Protein AF-A0A1I7V1K1-F1 (afdb_monomer)

Sequence (239 aa):
MSIPEYTWPNRTKINPEKSVLEQQQETIENLMSVNSQQSIKIRNLEMELESKEMDLQMSSGYCNLMQEEYNKLEVENERLNRELKRCQEGKAKKETTKTTNYSIPEHYRTSPAIQPIETSDPFQAACNLHQQNFSRYRLFFAKYNLRCYLFDPEGEKVLPQMVMNAKNPCNFYQNQRSIIRKYRTWTDLTEEEKGPWKEDWMKMKRLQNEQIRMGWCQYRTPPVTPEDKKRLKRNMNFS

Structure (mmCIF, N/CA/C/O backbone):
data_AF-A0A1I7V1K1-F1
#
_entry.id   AF-A0A1I7V1K1-F1
#
loop_
_atom_site.group_PDB
_atom_site.id
_atom_site.type_symbol
_atom_site.label_atom_id
_atom_site.label_alt_id
_atom_site.label_comp_id
_atom_site.label_asym_id
_atom_site.label_entity_id
_atom_site.label_seq_id
_atom_site.pdbx_PDB_ins_code
_atom_site.Cartn_x
_atom_site.Cartn_y
_atom_site.Cartn_z
_atom_site.occupancy
_atom_site.B_iso_or_equiv
_atom_site.auth_seq_id
_atom_site.auth_comp_id
_atom_site.auth_asym_id
_atom_site.auth_atom_id
_atom_site.pdbx_PDB_model_num
ATOM 1 N N . MET A 1 1 ? 93.819 52.182 -43.567 1.00 42.81 1 MET A N 1
ATOM 2 C CA . MET A 1 1 ? 92.504 52.494 -42.972 1.00 42.81 1 MET A CA 1
ATOM 3 C C . MET A 1 1 ? 91.476 51.685 -43.741 1.00 42.81 1 MET A C 1
ATOM 5 O O . MET A 1 1 ? 91.267 51.981 -44.908 1.00 42.81 1 MET A O 1
ATOM 9 N N . SER A 1 2 ? 90.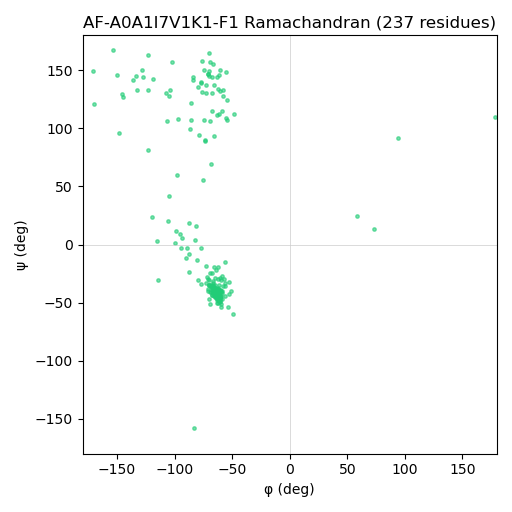946 50.617 -43.143 1.00 45.56 2 SER A N 1
ATOM 10 C CA . SER A 1 2 ? 90.007 49.697 -43.799 1.00 45.56 2 SER A CA 1
ATOM 11 C C . SER 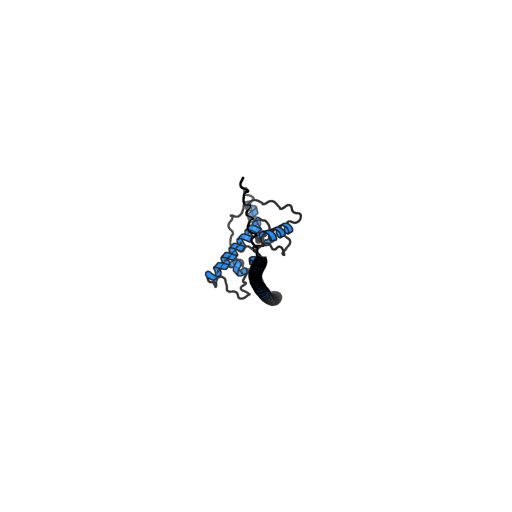A 1 2 ? 88.599 49.949 -43.271 1.00 45.56 2 SER A C 1
ATOM 13 O O . SER A 1 2 ? 88.396 49.993 -42.060 1.00 45.56 2 SER A O 1
ATOM 15 N N . ILE A 1 3 ? 87.656 50.160 -44.186 1.00 45.34 3 ILE A N 1
ATOM 16 C CA . ILE A 1 3 ? 86.230 50.370 -43.907 1.00 45.34 3 ILE A CA 1
ATOM 17 C C . ILE A 1 3 ? 85.589 48.992 -43.655 1.00 45.34 3 ILE A C 1
ATOM 19 O O . ILE A 1 3 ? 85.879 48.075 -44.425 1.00 45.34 3 ILE A O 1
ATOM 23 N N . PRO A 1 4 ? 84.739 48.803 -42.627 1.00 58.12 4 PRO A N 1
ATOM 24 C CA . PRO A 1 4 ? 84.048 47.537 -42.427 1.00 58.12 4 PRO A CA 1
ATOM 25 C C . PRO A 1 4 ? 82.896 47.387 -43.427 1.00 58.12 4 PRO A C 1
ATOM 27 O O . PRO A 1 4 ? 82.068 48.285 -43.585 1.00 58.12 4 PRO A O 1
ATOM 30 N N . GLU A 1 5 ? 82.845 46.227 -44.073 1.00 57.22 5 GLU A N 1
ATOM 31 C CA . GLU A 1 5 ? 81.774 45.788 -44.965 1.00 57.22 5 GLU A CA 1
ATOM 32 C C . GLU A 1 5 ? 80.481 45.553 -44.168 1.00 57.22 5 GLU A C 1
ATOM 34 O O . GLU A 1 5 ? 80.405 44.676 -43.306 1.00 57.22 5 GLU A O 1
ATOM 39 N N . TYR A 1 6 ? 79.451 46.355 -44.445 1.00 51.72 6 TYR A N 1
ATOM 40 C CA . TYR A 1 6 ? 78.119 46.187 -43.870 1.00 51.72 6 TYR A CA 1
ATOM 41 C C . TYR A 1 6 ? 77.336 45.181 -44.722 1.00 51.72 6 TYR A C 1
ATOM 43 O O . TYR A 1 6 ? 76.923 45.487 -45.842 1.00 51.72 6 TYR A O 1
ATOM 51 N N . THR A 1 7 ? 77.129 43.972 -44.205 1.00 57.97 7 THR A N 1
ATOM 52 C CA . THR A 1 7 ? 76.237 42.986 -44.824 1.00 57.97 7 THR A CA 1
ATOM 53 C C . THR A 1 7 ? 74.806 43.223 -44.345 1.00 57.97 7 THR A C 1
ATOM 55 O O . THR A 1 7 ? 74.513 43.225 -43.150 1.00 57.97 7 THR A O 1
ATOM 58 N N . TRP A 1 8 ? 73.897 43.468 -45.289 1.00 53.84 8 TRP A N 1
ATOM 59 C CA . TRP A 1 8 ? 72.470 43.614 -45.004 1.00 53.84 8 TRP A CA 1
ATOM 60 C C . TRP A 1 8 ? 71.854 42.249 -44.667 1.00 53.84 8 TRP A C 1
ATOM 62 O O . TRP A 1 8 ? 72.131 41.274 -45.372 1.00 53.84 8 TRP A O 1
ATOM 72 N N . PRO A 1 9 ? 70.986 42.148 -43.644 1.00 55.88 9 PRO A N 1
ATOM 73 C CA . PRO A 1 9 ? 70.309 40.898 -43.347 1.00 55.88 9 PRO A CA 1
ATOM 74 C C . PRO A 1 9 ? 69.327 40.554 -44.471 1.00 55.88 9 PRO A C 1
ATOM 76 O O . PRO A 1 9 ? 68.510 41.374 -44.897 1.00 55.88 9 PRO A O 1
ATOM 79 N N . ASN A 1 10 ? 69.432 39.310 -44.938 1.00 53.59 10 ASN A N 1
ATOM 80 C CA . ASN A 1 10 ? 68.552 38.687 -45.917 1.00 53.59 10 ASN A CA 1
ATOM 81 C C . ASN A 1 10 ? 67.085 38.912 -45.534 1.00 53.59 10 ASN A C 1
ATOM 83 O O . ASN A 1 10 ? 66.592 38.368 -44.546 1.00 53.59 10 ASN A O 1
ATOM 87 N N . ARG A 1 11 ? 66.376 39.709 -46.336 1.00 50.78 11 ARG A N 1
ATOM 88 C CA . ARG A 1 11 ? 64.931 39.896 -46.217 1.00 50.78 11 ARG A CA 1
ATOM 89 C C . ARG A 1 11 ? 64.265 38.626 -46.744 1.00 50.78 11 ARG A C 1
ATOM 91 O O . ARG A 1 11 ? 64.012 38.501 -47.941 1.00 50.78 11 ARG A O 1
ATOM 98 N N . THR A 1 12 ? 64.027 37.658 -45.863 1.00 57.97 12 THR A N 1
ATOM 99 C CA . THR A 1 12 ? 63.212 36.478 -46.158 1.00 57.97 12 THR A CA 1
ATOM 100 C C . THR A 1 12 ? 61.849 36.965 -46.639 1.00 57.97 12 THR A C 1
ATOM 102 O O . THR A 1 12 ? 61.071 37.539 -45.880 1.00 57.97 12 THR A O 1
ATOM 105 N N . LYS A 1 13 ? 61.574 36.792 -47.936 1.00 56.47 13 LYS A N 1
ATOM 106 C CA . LYS A 1 13 ? 60.244 37.000 -48.508 1.00 56.47 13 LYS A CA 1
ATOM 107 C C . LYS A 1 13 ? 59.328 35.937 -47.906 1.00 56.47 13 LYS A C 1
ATOM 109 O O . LYS A 1 13 ? 59.285 34.811 -48.392 1.00 56.47 13 LYS A O 1
ATOM 114 N N . ILE A 1 14 ? 58.646 36.275 -46.816 1.00 57.91 14 ILE A N 1
ATOM 115 C CA . ILE A 1 14 ? 57.525 35.484 -46.308 1.00 57.91 14 ILE A CA 1
ATOM 116 C C . ILE A 1 14 ? 56.484 35.499 -47.426 1.00 57.91 14 ILE A C 1
ATOM 118 O O . ILE A 1 14 ? 55.988 36.566 -47.781 1.00 57.91 14 ILE A O 1
ATOM 122 N N . ASN A 1 15 ? 56.243 34.343 -48.044 1.00 55.88 15 ASN A N 1
ATOM 123 C CA . ASN A 1 15 ? 55.248 34.196 -49.097 1.00 55.88 15 ASN A CA 1
ATOM 124 C C . ASN A 1 15 ? 53.854 34.218 -48.439 1.00 55.88 15 ASN A C 1
ATOM 126 O O . ASN A 1 15 ? 53.509 33.245 -47.763 1.00 55.88 15 ASN A O 1
ATOM 130 N N . PRO A 1 16 ? 53.071 35.303 -48.579 1.00 59.16 16 PRO A N 1
ATOM 131 C CA . PRO A 1 16 ? 51.801 35.456 -47.871 1.00 59.16 16 PRO A CA 1
ATOM 132 C C . PRO A 1 16 ? 50.767 34.396 -48.278 1.00 59.16 16 PRO A C 1
ATOM 134 O O . PRO A 1 16 ? 49.878 34.089 -47.493 1.00 59.16 16 PRO A O 1
ATOM 137 N N . GLU A 1 17 ? 50.910 33.775 -49.453 1.00 56.97 17 GLU A N 1
ATOM 138 C CA . GLU A 1 17 ? 49.978 32.756 -49.952 1.00 56.97 17 GLU A CA 1
ATOM 139 C C . GLU A 1 17 ? 50.050 31.429 -49.179 1.00 56.97 17 GLU A C 1
ATOM 141 O O . GLU A 1 17 ? 49.030 30.764 -49.013 1.00 56.97 17 GLU A O 1
ATOM 146 N N . LYS A 1 18 ? 51.222 31.059 -48.636 1.00 57.94 18 LYS A N 1
ATOM 147 C CA . LYS A 1 18 ? 51.353 29.850 -47.796 1.00 57.94 18 LYS A CA 1
ATOM 148 C C . LYS A 1 18 ? 50.615 29.990 -46.462 1.00 57.94 18 LYS A C 1
ATOM 150 O O . LYS A 1 18 ? 50.005 29.033 -46.005 1.00 57.94 18 LYS A O 1
ATOM 155 N N . SER A 1 19 ? 50.619 31.198 -45.897 1.00 73.25 19 SER A N 1
ATOM 156 C CA . SER A 1 19 ? 49.907 31.524 -44.654 1.00 73.25 19 SER A CA 1
ATOM 157 C C . SER A 1 19 ? 48.386 31.420 -44.825 1.00 73.25 19 SER A C 1
ATOM 159 O O . SER A 1 19 ? 47.688 30.911 -43.954 1.00 73.25 19 SER A O 1
ATOM 161 N N . VAL A 1 20 ? 47.863 31.842 -45.983 1.00 77.12 20 VAL A N 1
ATOM 162 C CA . VAL A 1 20 ? 46.421 31.785 -46.274 1.00 77.12 20 VAL A CA 1
ATOM 163 C C . VAL A 1 20 ? 45.932 30.343 -46.434 1.00 77.12 20 VAL A C 1
ATOM 165 O O . VAL A 1 20 ? 44.868 30.006 -45.922 1.00 77.12 20 VAL A O 1
ATOM 168 N N . LEU A 1 21 ? 46.701 29.480 -47.103 1.00 78.50 21 LEU A N 1
ATOM 169 C CA . LEU A 1 21 ? 46.357 28.061 -47.266 1.00 78.50 21 LEU A CA 1
ATOM 170 C C . LEU A 1 21 ? 46.357 27.299 -45.932 1.00 78.50 21 LEU A C 1
ATOM 172 O O . LEU A 1 21 ? 45.437 26.527 -45.677 1.00 78.50 21 LEU A O 1
ATOM 176 N N . GLU A 1 22 ? 47.339 27.550 -45.063 1.00 81.94 22 GLU A N 1
ATOM 177 C CA . GLU A 1 22 ? 47.393 26.944 -43.724 1.00 81.94 22 GLU A CA 1
ATOM 178 C C . GLU A 1 22 ? 46.209 27.400 -42.852 1.00 81.94 22 GLU A C 1
ATOM 180 O O . GLU A 1 22 ? 45.545 26.568 -42.236 1.00 81.94 22 GLU A O 1
ATOM 185 N N . GLN A 1 23 ? 45.858 28.691 -42.890 1.00 80.62 23 GLN A N 1
ATOM 186 C CA . GLN A 1 23 ? 44.674 29.221 -42.197 1.00 80.62 23 GLN A CA 1
ATOM 187 C C . GLN A 1 23 ? 43.363 28.625 -42.729 1.00 80.62 23 GLN A C 1
ATOM 189 O O . GLN A 1 23 ? 42.441 28.344 -41.959 1.00 80.62 23 GLN A O 1
ATOM 194 N N . GLN A 1 24 ? 43.259 28.412 -44.044 1.00 86.00 24 GLN A N 1
ATOM 195 C CA . GLN A 1 24 ? 42.098 27.757 -44.647 1.00 86.00 24 GLN A CA 1
ATOM 196 C C . GLN A 1 24 ? 41.991 26.293 -44.215 1.00 86.00 24 GLN A C 1
ATOM 198 O O . GLN A 1 24 ? 40.894 25.833 -43.898 1.00 86.00 24 GLN A O 1
ATOM 203 N N . GLN A 1 25 ? 43.110 25.573 -44.158 1.00 88.12 25 GLN A N 1
ATOM 204 C CA . GLN A 1 25 ? 43.127 24.171 -43.755 1.00 88.12 25 GLN A CA 1
ATOM 205 C C . GLN A 1 25 ? 42.765 23.994 -42.275 1.00 88.12 25 GLN A C 1
ATOM 207 O O . GLN A 1 25 ? 41.901 23.178 -41.959 1.00 88.12 25 GLN A O 1
ATOM 212 N N . GLU A 1 26 ? 43.311 24.831 -41.391 1.00 87.62 26 GLU A N 1
ATOM 213 C CA . GLU A 1 26 ? 42.929 24.864 -39.974 1.00 87.62 26 GLU A CA 1
ATOM 214 C C . GLU A 1 26 ? 41.436 25.193 -39.799 1.00 87.62 26 GLU A C 1
ATOM 216 O O . GLU A 1 26 ? 40.735 24.582 -38.990 1.00 87.62 26 GLU A O 1
ATOM 221 N N . THR A 1 27 ? 40.906 26.117 -40.607 1.00 89.62 27 THR A N 1
ATOM 222 C CA . THR A 1 27 ? 39.473 26.449 -40.593 1.00 89.62 27 THR A CA 1
ATOM 223 C C . THR A 1 27 ? 38.616 25.244 -40.988 1.00 89.62 27 THR A C 1
ATOM 225 O O . THR A 1 27 ? 37.610 24.966 -40.336 1.00 89.62 27 THR A O 1
ATOM 228 N N . ILE A 1 28 ? 39.014 24.495 -42.019 1.00 91.56 28 ILE A N 1
ATOM 229 C CA . ILE A 1 28 ? 38.298 23.293 -42.466 1.00 91.56 28 ILE A CA 1
ATOM 230 C C . ILE A 1 28 ? 38.342 22.201 -41.390 1.00 91.56 28 ILE A C 1
ATOM 232 O O . ILE A 1 28 ? 37.308 21.609 -41.083 1.00 91.56 28 ILE A O 1
ATOM 236 N N . GLU A 1 29 ? 39.499 21.955 -40.776 1.00 91.06 29 GLU A N 1
ATOM 237 C CA . GLU A 1 29 ? 39.649 20.964 -39.703 1.00 91.06 29 GLU A CA 1
ATOM 238 C C . GLU A 1 29 ? 38.795 21.312 -38.478 1.00 91.06 29 GLU A C 1
ATOM 240 O O . GLU A 1 29 ? 38.085 20.451 -37.948 1.00 91.06 29 GLU A O 1
ATOM 245 N N . ASN A 1 30 ? 38.768 22.589 -38.089 1.00 92.25 30 ASN A N 1
ATOM 246 C CA . ASN A 1 30 ? 37.906 23.077 -37.017 1.00 92.25 30 ASN A CA 1
ATOM 247 C C . ASN A 1 30 ? 36.420 22.888 -37.349 1.00 92.25 30 ASN A C 1
ATOM 249 O O . ASN A 1 30 ? 35.658 22.405 -36.510 1.00 92.25 30 ASN A O 1
ATOM 253 N N . LEU A 1 31 ? 36.000 23.194 -38.580 1.00 92.88 31 LEU A N 1
ATOM 254 C CA . LEU A 1 31 ? 34.618 22.981 -39.021 1.00 92.88 31 LEU A CA 1
ATOM 255 C C . LEU A 1 31 ? 34.236 21.496 -39.026 1.00 92.88 31 LEU A C 1
ATOM 257 O O . LEU A 1 31 ? 33.145 21.147 -38.574 1.00 92.88 31 LEU A O 1
ATOM 261 N N . MET A 1 32 ? 35.127 20.609 -39.477 1.00 89.62 32 MET A N 1
ATOM 262 C CA . MET A 1 32 ? 34.893 19.161 -39.443 1.00 89.62 32 MET A CA 1
ATOM 263 C C . MET A 1 32 ? 34.798 18.628 -38.009 1.00 89.62 32 MET A C 1
ATOM 265 O O . MET A 1 32 ? 33.919 17.816 -37.714 1.00 89.62 32 MET A O 1
ATOM 269 N N . SER A 1 33 ? 35.655 19.112 -37.107 1.00 92.31 33 SER A N 1
ATOM 270 C CA . SER A 1 33 ? 35.626 18.758 -35.685 1.00 92.31 33 SER A CA 1
ATOM 271 C C . SER A 1 33 ? 34.313 19.190 -35.025 1.00 92.31 33 SER A C 1
ATOM 273 O O . SER A 1 33 ? 33.637 18.377 -34.390 1.00 92.31 33 SER A O 1
ATOM 275 N N . VAL A 1 34 ? 33.887 20.437 -35.255 1.00 92.50 34 VAL A N 1
ATOM 276 C CA . VAL A 1 34 ? 32.608 20.960 -34.752 1.00 92.50 34 VAL A CA 1
ATOM 277 C C . VAL A 1 34 ? 31.430 20.161 -35.310 1.00 92.50 34 VAL A C 1
ATOM 279 O O . VAL A 1 34 ? 30.542 19.773 -34.551 1.00 92.50 34 VAL A O 1
ATOM 282 N N . ASN A 1 35 ? 31.432 19.849 -36.607 1.00 92.31 35 ASN A N 1
ATOM 283 C CA . ASN A 1 35 ? 30.369 19.065 -37.235 1.00 92.31 35 ASN A CA 1
ATOM 284 C C . ASN A 1 35 ? 30.293 17.629 -36.674 1.00 92.31 35 ASN A C 1
ATOM 286 O O . ASN A 1 35 ? 29.208 17.102 -36.418 1.00 92.31 35 ASN A O 1
ATOM 290 N N . SER A 1 36 ? 31.446 17.007 -36.413 1.00 91.81 36 SER A N 1
ATOM 291 C CA . SER A 1 36 ? 31.527 15.690 -35.769 1.00 91.81 36 SER A CA 1
ATOM 292 C C . SER A 1 36 ? 30.949 15.722 -34.349 1.00 91.81 36 SER A C 1
ATOM 294 O O . SER A 1 36 ? 30.093 14.906 -33.998 1.00 91.81 36 SER A O 1
ATOM 296 N N . GLN A 1 37 ? 31.324 16.724 -33.548 1.00 91.12 37 GLN A N 1
ATOM 297 C CA . GLN A 1 37 ? 30.783 16.909 -32.198 1.00 91.12 37 GLN A CA 1
ATOM 298 C C . GLN A 1 37 ? 29.269 17.153 -32.205 1.00 91.12 37 GLN A C 1
ATOM 300 O O . GLN A 1 37 ? 28.547 16.596 -31.375 1.00 91.12 37 GLN A O 1
ATOM 305 N N . GLN A 1 38 ? 28.771 17.950 -33.153 1.00 91.81 38 GLN A N 1
ATOM 306 C CA . GLN A 1 38 ? 27.338 18.181 -33.328 1.00 91.81 38 GLN A CA 1
ATOM 307 C C . GLN A 1 38 ? 26.601 16.892 -33.696 1.00 91.81 38 GLN A C 1
ATOM 309 O O . GLN A 1 38 ? 25.568 16.598 -33.099 1.00 91.81 38 GLN A O 1
ATOM 314 N N . SER A 1 39 ? 27.163 16.086 -34.596 1.00 90.94 39 SER A N 1
ATOM 315 C CA . SER A 1 39 ? 26.583 14.801 -35.001 1.00 90.94 39 SER A CA 1
ATOM 316 C C . SER A 1 39 ? 26.472 13.824 -33.825 1.00 90.94 39 SER A C 1
ATOM 318 O O . SER A 1 39 ? 25.434 13.191 -33.634 1.00 90.94 39 SER A O 1
ATOM 320 N N . ILE A 1 40 ? 27.504 13.748 -32.977 1.00 90.88 40 ILE A N 1
ATOM 321 C CA . ILE A 1 40 ? 27.477 12.933 -31.752 1.00 90.88 40 ILE A CA 1
ATOM 322 C C . ILE A 1 40 ? 26.400 13.444 -30.787 1.00 90.88 40 ILE A C 1
ATOM 324 O O . ILE A 1 40 ? 25.649 12.655 -30.214 1.00 90.88 40 ILE A O 1
ATOM 328 N N . LYS A 1 41 ? 26.295 14.767 -30.619 1.00 93.62 41 LYS A N 1
ATOM 329 C CA . LYS A 1 41 ? 25.294 15.376 -29.738 1.00 93.62 41 LYS A CA 1
ATOM 330 C C . LYS A 1 41 ? 23.867 15.100 -30.212 1.00 93.62 41 LYS A C 1
ATOM 332 O O . LYS A 1 41 ? 23.027 14.771 -29.381 1.00 93.62 41 LYS A O 1
ATOM 337 N N . ILE A 1 42 ? 23.608 15.205 -31.516 1.00 93.19 42 ILE A N 1
ATOM 338 C CA . ILE A 1 42 ? 22.304 14.889 -32.117 1.00 93.19 42 ILE A CA 1
ATOM 339 C C . ILE A 1 42 ? 21.947 13.430 -31.840 1.00 93.19 42 ILE A C 1
ATOM 341 O O . ILE A 1 42 ? 20.899 13.169 -31.258 1.00 93.19 42 ILE A O 1
ATOM 345 N N . ARG A 1 43 ? 22.860 12.497 -32.128 1.00 92.06 43 ARG A N 1
ATOM 346 C CA . ARG A 1 43 ? 22.629 11.068 -31.891 1.00 92.06 43 ARG A CA 1
ATOM 347 C C . ARG A 1 43 ? 22.330 10.743 -30.425 1.00 92.06 43 ARG A C 1
ATOM 349 O O . ARG A 1 43 ? 21.472 9.917 -30.135 1.00 92.06 43 ARG A O 1
ATOM 356 N N . ASN A 1 44 ? 23.024 11.389 -29.489 1.00 87.56 44 ASN A N 1
ATOM 357 C CA . ASN A 1 44 ? 22.759 11.199 -28.061 1.00 87.56 44 ASN A CA 1
ATOM 358 C C . ASN A 1 44 ? 21.365 11.699 -27.660 1.00 87.56 44 ASN A C 1
ATOM 360 O O . ASN A 1 44 ? 20.689 11.037 -26.877 1.00 87.56 44 ASN A O 1
ATOM 364 N N . LEU A 1 45 ? 20.929 12.836 -28.208 1.00 92.56 45 LEU A N 1
ATOM 365 C CA . LEU A 1 45 ? 19.589 13.371 -27.962 1.00 92.56 45 LEU A CA 1
ATOM 366 C C . LEU A 1 45 ? 18.497 12.488 -28.575 1.00 92.56 45 LEU A C 1
ATOM 368 O O . LEU A 1 45 ? 17.461 12.301 -27.945 1.00 92.56 45 LEU A O 1
ATOM 372 N N . GLU A 1 46 ? 18.730 11.919 -29.759 1.00 90.50 46 GLU A N 1
ATOM 373 C CA . GLU A 1 46 ? 17.810 10.964 -30.391 1.00 90.50 46 GLU A CA 1
ATOM 374 C C . GLU A 1 46 ? 17.611 9.720 -29.517 1.00 90.50 46 GLU A C 1
ATOM 376 O O . GLU A 1 46 ? 16.473 9.354 -29.233 1.00 90.50 46 GLU A O 1
ATOM 381 N N . MET A 1 47 ? 18.698 9.131 -29.001 1.00 87.50 47 MET A N 1
ATOM 382 C CA . MET A 1 47 ? 18.609 7.985 -28.084 1.00 87.50 47 MET A CA 1
ATOM 383 C C . MET A 1 47 ? 17.872 8.333 -26.780 1.00 87.50 47 MET A C 1
ATOM 385 O O . MET A 1 47 ? 17.104 7.522 -26.262 1.00 87.50 47 MET A O 1
ATOM 389 N N . GLU A 1 48 ? 18.086 9.533 -26.230 1.00 88.88 48 GLU A N 1
ATOM 390 C CA . GLU A 1 48 ? 17.379 9.976 -25.022 1.00 88.88 48 GLU A CA 1
ATOM 391 C C . GLU A 1 48 ? 15.875 10.172 -25.280 1.00 88.88 48 GLU A C 1
ATOM 393 O O . GLU A 1 48 ? 15.045 9.842 -24.428 1.00 88.88 48 GLU A O 1
ATOM 398 N N . LEU A 1 49 ? 15.519 10.693 -26.456 1.00 89.06 49 LEU A N 1
ATOM 399 C CA . LEU A 1 49 ? 14.133 10.893 -26.867 1.00 89.06 49 LEU A CA 1
ATOM 400 C C . LEU A 1 49 ? 13.418 9.552 -27.073 1.00 89.06 49 LEU A C 1
ATOM 402 O O . LEU A 1 49 ? 12.321 9.377 -26.549 1.00 89.06 49 LEU A O 1
ATOM 406 N N . GLU A 1 50 ? 14.069 8.589 -27.727 1.00 86.88 50 GLU A N 1
ATOM 407 C CA . GLU A 1 50 ? 13.546 7.231 -27.919 1.00 86.88 50 GLU A CA 1
ATOM 408 C C . GLU A 1 50 ? 13.328 6.511 -26.576 1.00 86.88 50 GLU A C 1
ATOM 410 O O . GLU A 1 50 ? 12.273 5.918 -26.343 1.00 86.88 50 GLU A O 1
ATOM 415 N N . SER A 1 51 ? 14.271 6.644 -25.634 1.00 86.19 51 SER A N 1
ATOM 416 C CA . SER A 1 51 ? 14.112 6.110 -24.274 1.00 86.19 51 SER A CA 1
ATOM 417 C C . SER A 1 51 ? 12.893 6.706 -23.562 1.00 86.19 51 SER A C 1
ATOM 419 O O . SER A 1 51 ? 12.125 5.978 -22.934 1.00 86.19 51 SER A O 1
ATOM 421 N N . LYS A 1 52 ? 12.694 8.026 -23.659 1.00 84.75 52 LYS A N 1
ATOM 422 C CA . LYS A 1 52 ? 11.550 8.713 -23.038 1.00 84.75 52 LYS A CA 1
ATOM 423 C C . LYS A 1 52 ? 10.222 8.345 -23.698 1.00 84.75 52 LYS A C 1
ATOM 425 O O . LYS A 1 52 ? 9.204 8.259 -23.012 1.00 84.75 52 LYS A O 1
ATOM 430 N N . GLU A 1 53 ? 10.215 8.128 -25.009 1.00 80.94 53 GLU A N 1
ATOM 431 C CA . GLU A 1 53 ? 9.028 7.685 -25.738 1.00 80.94 53 GLU A CA 1
ATOM 432 C C . GLU A 1 53 ? 8.625 6.262 -25.333 1.00 80.94 53 GLU A C 1
ATOM 434 O O . GLU A 1 53 ? 7.447 6.007 -25.074 1.00 80.94 53 GLU A O 1
ATOM 439 N N . MET A 1 54 ? 9.600 5.364 -25.164 1.00 78.38 54 MET A N 1
ATOM 440 C CA . MET A 1 54 ? 9.364 4.021 -24.635 1.00 78.38 54 MET A CA 1
ATOM 441 C C . MET A 1 54 ? 8.774 4.064 -23.215 1.00 78.38 54 MET A C 1
ATOM 443 O O . MET A 1 54 ? 7.790 3.374 -22.938 1.00 78.38 54 MET A O 1
ATOM 447 N N . ASP A 1 55 ? 9.302 4.917 -22.331 1.00 75.00 55 ASP A N 1
ATOM 448 C CA . ASP A 1 55 ? 8.759 5.107 -20.977 1.00 75.00 55 ASP A CA 1
ATOM 449 C C . ASP A 1 55 ? 7.312 5.632 -20.999 1.00 75.00 55 ASP A C 1
ATOM 451 O O . ASP A 1 55 ? 6.461 5.179 -20.226 1.00 75.00 55 ASP A O 1
ATOM 455 N N . LEU A 1 56 ? 6.998 6.560 -21.910 1.00 76.25 56 LEU A N 1
ATOM 456 C CA . LEU A 1 56 ? 5.642 7.079 -22.098 1.00 76.25 56 LEU A CA 1
ATOM 457 C C . LEU A 1 56 ? 4.681 6.012 -22.629 1.00 76.25 56 LEU A C 1
ATOM 459 O O . LEU A 1 56 ? 3.556 5.918 -22.136 1.00 76.25 56 LEU A O 1
ATOM 463 N N . GLN A 1 57 ? 5.105 5.188 -23.589 1.00 72.81 57 GLN A N 1
ATOM 464 C CA . GLN A 1 57 ? 4.297 4.078 -24.103 1.00 72.81 57 GLN A CA 1
ATOM 465 C C . GLN A 1 57 ? 4.025 3.033 -23.015 1.00 72.81 57 GLN A C 1
ATOM 467 O O . GLN A 1 57 ? 2.882 2.605 -22.845 1.00 72.81 57 GLN A O 1
ATOM 472 N N . MET A 1 58 ? 5.042 2.685 -22.224 1.00 68.69 58 MET A N 1
ATOM 473 C CA . MET A 1 58 ? 4.909 1.784 -21.077 1.00 68.69 58 MET A CA 1
ATOM 474 C C . MET A 1 58 ? 3.952 2.347 -20.018 1.00 68.69 58 MET A C 1
ATOM 476 O O . MET A 1 58 ? 3.085 1.630 -19.516 1.00 68.69 58 MET A O 1
ATOM 480 N N . SER A 1 59 ? 4.061 3.642 -19.714 1.00 76.06 59 SER A N 1
ATOM 481 C CA . SER A 1 59 ? 3.175 4.342 -18.777 1.00 76.06 59 SER A CA 1
ATOM 482 C C . SER A 1 59 ? 1.728 4.412 -19.285 1.00 76.06 59 SER A C 1
ATOM 484 O O . SER A 1 59 ? 0.791 4.115 -18.546 1.00 76.06 59 SER A O 1
ATOM 486 N N . SER A 1 60 ? 1.530 4.719 -20.569 1.00 76.44 60 SER A N 1
ATOM 487 C CA . SER A 1 60 ? 0.213 4.748 -21.218 1.00 76.44 60 SER A CA 1
ATOM 488 C C . SER A 1 60 ? -0.452 3.366 -21.228 1.00 76.44 60 SER A C 1
ATOM 490 O O . SER A 1 60 ? -1.614 3.226 -20.841 1.00 76.44 60 SER A O 1
ATOM 492 N N . GLY A 1 61 ? 0.303 2.316 -21.570 1.00 75.38 61 GLY A N 1
ATOM 493 C CA . GLY A 1 61 ? -0.168 0.932 -21.490 1.00 75.38 61 GLY A CA 1
ATOM 494 C C . GLY A 1 61 ? -0.562 0.531 -20.066 1.00 75.38 61 GLY A C 1
ATOM 495 O O . GLY A 1 61 ? -1.606 -0.090 -19.863 1.00 75.38 61 GLY A O 1
ATOM 496 N N . TYR A 1 62 ? 0.220 0.953 -19.068 1.00 65.62 62 TYR A N 1
ATOM 497 C CA . TYR A 1 62 ? -0.098 0.731 -17.658 1.00 65.62 62 TYR A CA 1
ATOM 498 C C . TYR A 1 62 ? -1.386 1.452 -17.228 1.00 65.62 62 TYR A C 1
ATOM 500 O O . TYR A 1 62 ? -2.222 0.857 -16.547 1.00 65.62 62 TYR A O 1
ATOM 508 N N . CYS A 1 63 ? -1.594 2.696 -17.666 1.00 59.09 63 CYS A N 1
ATOM 509 C CA . CYS A 1 63 ? -2.827 3.445 -17.411 1.00 59.09 63 CYS A CA 1
ATOM 510 C C . CYS A 1 63 ? -4.060 2.755 -18.012 1.00 59.09 63 CYS A C 1
ATOM 512 O O . CYS A 1 63 ? -5.077 2.637 -17.331 1.00 59.09 63 CYS A O 1
ATOM 514 N N . ASN A 1 64 ? -3.964 2.238 -19.239 1.00 73.88 64 ASN A N 1
ATOM 515 C CA . ASN A 1 64 ? -5.068 1.516 -19.879 1.00 73.88 64 ASN A CA 1
ATOM 516 C C . ASN A 1 64 ? -5.411 0.216 -19.136 1.00 73.88 64 ASN A C 1
ATOM 518 O O . ASN A 1 64 ? -6.580 -0.041 -18.855 1.00 73.88 64 ASN A O 1
ATOM 522 N N . LEU A 1 65 ? -4.401 -0.561 -18.731 1.00 71.81 65 LEU A N 1
ATOM 523 C CA . LEU A 1 65 ? -4.601 -1.777 -17.933 1.00 71.81 65 LEU A CA 1
ATOM 524 C C . LEU A 1 65 ? -5.252 -1.480 -16.575 1.00 71.81 65 LEU A C 1
ATOM 526 O O . LEU A 1 65 ? -6.163 -2.190 -16.148 1.00 71.81 65 LEU A O 1
ATOM 530 N N . MET A 1 66 ? -4.814 -0.412 -15.904 1.00 67.12 66 MET A N 1
ATOM 531 C CA . MET A 1 66 ? -5.411 0.027 -14.642 1.00 67.12 66 MET A CA 1
ATOM 532 C C . MET A 1 66 ? -6.864 0.478 -14.822 1.00 67.12 66 MET A C 1
ATOM 534 O O . MET A 1 66 ? -7.703 0.168 -13.976 1.00 67.12 66 MET A O 1
ATOM 538 N N . GLN A 1 67 ? -7.178 1.163 -15.925 1.00 70.12 67 GLN A N 1
ATOM 539 C CA . GLN A 1 67 ? -8.541 1.578 -16.249 1.00 70.12 67 GLN A CA 1
ATOM 540 C C . GLN A 1 67 ? -9.452 0.373 -16.523 1.00 70.12 67 GLN A C 1
ATOM 542 O O . GLN A 1 67 ? -10.585 0.334 -16.045 1.00 70.12 67 GLN A O 1
ATOM 547 N N . GLU A 1 68 ? -8.967 -0.640 -17.241 1.00 81.88 68 GLU A N 1
ATOM 548 C CA . GLU A 1 68 ? -9.720 -1.876 -17.471 1.00 81.88 68 GLU A CA 1
ATOM 549 C C . GLU A 1 68 ? -9.996 -2.641 -16.171 1.00 81.88 68 GLU A C 1
ATOM 551 O O . GLU A 1 68 ? -11.121 -3.094 -15.951 1.00 81.88 68 GLU A O 1
ATOM 556 N N . GLU A 1 69 ? -9.002 -2.775 -15.288 1.00 78.12 69 GLU A N 1
ATOM 557 C CA . GLU A 1 69 ? -9.187 -3.410 -13.977 1.00 78.12 69 GLU A CA 1
ATOM 558 C C . GLU A 1 69 ? -10.163 -2.627 -13.092 1.00 78.12 69 GLU A C 1
ATOM 560 O O . GLU A 1 69 ? -11.006 -3.228 -12.420 1.00 78.12 69 GLU A O 1
ATOM 565 N N . TYR A 1 70 ? -10.113 -1.293 -13.134 1.00 78.25 70 TYR A N 1
ATOM 566 C CA . TYR A 1 70 ? -11.079 -0.445 -12.441 1.00 78.25 70 TYR A CA 1
ATOM 567 C C . TYR A 1 70 ? -12.508 -0.696 -12.938 1.00 78.25 70 TYR A C 1
ATOM 569 O O . TYR A 1 70 ? -13.396 -0.986 -12.135 1.00 78.25 70 TYR A O 1
ATOM 577 N N . ASN A 1 71 ? -12.715 -0.689 -14.258 1.00 85.69 71 ASN A N 1
ATOM 578 C CA . ASN A 1 71 ? -14.025 -0.935 -14.864 1.00 85.69 71 ASN A CA 1
ATOM 579 C C . ASN A 1 71 ? -14.564 -2.337 -14.502 1.00 85.69 71 ASN A C 1
ATOM 581 O O . ASN A 1 71 ? -15.746 -2.498 -14.198 1.00 85.69 71 ASN A O 1
ATOM 585 N N . LYS A 1 72 ? -13.704 -3.369 -14.469 1.00 87.31 72 LYS A N 1
ATOM 586 C CA . LYS A 1 72 ? -14.097 -4.723 -14.026 1.00 87.31 72 LYS A CA 1
ATOM 587 C C . LYS A 1 72 ? -14.533 -4.743 -12.559 1.00 87.31 72 LYS A C 1
ATOM 589 O O . LYS A 1 72 ? -15.518 -5.400 -12.217 1.00 87.31 72 LYS A O 1
ATOM 594 N N . LEU A 1 73 ? -13.800 -4.049 -11.689 1.00 82.88 73 LEU A N 1
ATOM 595 C CA . LEU A 1 73 ? -14.122 -3.956 -10.264 1.00 82.88 73 LEU A CA 1
ATOM 596 C C . LEU A 1 73 ? -15.437 -3.217 -10.013 1.00 82.88 73 LEU A C 1
ATOM 598 O O . LEU A 1 73 ? -16.181 -3.605 -9.111 1.00 82.88 73 LEU A O 1
ATOM 602 N N . GLU A 1 74 ? -15.733 -2.190 -10.804 1.00 87.56 74 GLU A N 1
ATOM 603 C CA . GLU A 1 74 ? -16.991 -1.450 -10.734 1.00 87.56 74 GLU A CA 1
ATOM 604 C C . GLU A 1 74 ? -18.188 -2.357 -11.056 1.00 87.56 74 GLU A C 1
ATOM 606 O O . GLU A 1 74 ? -19.096 -2.498 -10.232 1.00 87.56 74 GLU A O 1
ATOM 611 N N . VAL A 1 75 ? -18.124 -3.096 -12.169 1.00 90.50 75 VAL A N 1
ATOM 612 C CA . VAL A 1 75 ? -19.158 -4.075 -12.555 1.00 90.50 75 VAL A CA 1
ATOM 613 C C . VAL A 1 75 ? -19.351 -5.154 -11.479 1.00 90.50 75 VAL A C 1
ATOM 615 O O . VAL A 1 75 ? -20.482 -5.527 -11.146 1.00 90.50 75 VAL A O 1
ATOM 618 N N . GLU A 1 76 ? -18.262 -5.655 -10.893 1.00 85.75 76 GLU A N 1
ATOM 619 C CA . GLU A 1 76 ? -18.321 -6.670 -9.835 1.00 85.75 76 GLU A CA 1
ATOM 620 C C . GLU A 1 76 ? -18.912 -6.112 -8.528 1.00 85.75 76 GLU A C 1
ATOM 622 O O . GLU A 1 76 ? -19.682 -6.799 -7.852 1.00 85.75 76 GLU A O 1
ATOM 627 N N . ASN A 1 77 ? -18.616 -4.857 -8.179 1.00 80.56 77 ASN A N 1
ATOM 628 C CA . ASN A 1 77 ? -19.236 -4.185 -7.036 1.00 80.56 77 ASN A CA 1
ATOM 629 C C . ASN A 1 77 ? -20.745 -4.013 -7.236 1.00 80.56 77 ASN A C 1
ATOM 631 O O . ASN A 1 77 ? -21.519 -4.298 -6.321 1.00 80.56 77 ASN A O 1
ATOM 635 N N . GLU A 1 78 ? -21.193 -3.620 -8.428 1.00 90.38 78 GLU A N 1
ATOM 636 C CA . GLU A 1 78 ? -22.623 -3.548 -8.740 1.00 90.38 78 GLU A CA 1
ATOM 637 C C . GLU A 1 78 ? -23.306 -4.918 -8.666 1.00 90.38 78 GLU A C 1
ATOM 639 O O . GLU A 1 78 ? -24.446 -5.036 -8.199 1.00 90.38 78 GLU A O 1
ATOM 644 N N . ARG A 1 79 ? -22.625 -5.978 -9.119 1.00 92.56 79 ARG A N 1
ATOM 645 C CA . ARG A 1 79 ? -23.110 -7.360 -9.003 1.00 92.56 79 ARG A CA 1
ATOM 646 C C . ARG A 1 79 ? -23.281 -7.760 -7.538 1.00 92.56 79 ARG A C 1
ATOM 648 O O . ARG A 1 79 ? -24.345 -8.260 -7.166 1.00 92.56 79 ARG A O 1
ATOM 655 N N . LEU A 1 80 ? -22.272 -7.500 -6.706 1.00 87.25 80 LEU A N 1
ATOM 656 C CA . LEU A 1 80 ? -22.297 -7.801 -5.273 1.00 87.25 80 LEU A CA 1
ATOM 657 C C . LEU A 1 80 ? -23.364 -6.986 -4.537 1.00 87.25 80 LEU A C 1
ATOM 659 O O . LEU A 1 80 ? -24.091 -7.542 -3.719 1.00 87.25 80 LEU A O 1
ATOM 663 N N . ASN A 1 81 ? -23.531 -5.704 -4.865 1.00 84.25 81 ASN A N 1
ATOM 664 C CA . ASN A 1 81 ? -24.584 -4.868 -4.287 1.00 84.25 81 ASN A CA 1
ATOM 665 C C . ASN A 1 81 ? -25.984 -5.404 -4.621 1.00 84.25 81 ASN A C 1
ATOM 667 O O . ASN A 1 81 ? -26.854 -5.459 -3.748 1.00 84.25 81 ASN A O 1
ATOM 671 N N . ARG A 1 82 ? -26.197 -5.887 -5.853 1.00 89.44 82 ARG A N 1
ATOM 672 C CA . ARG A 1 82 ? -27.443 -6.573 -6.236 1.00 89.44 82 ARG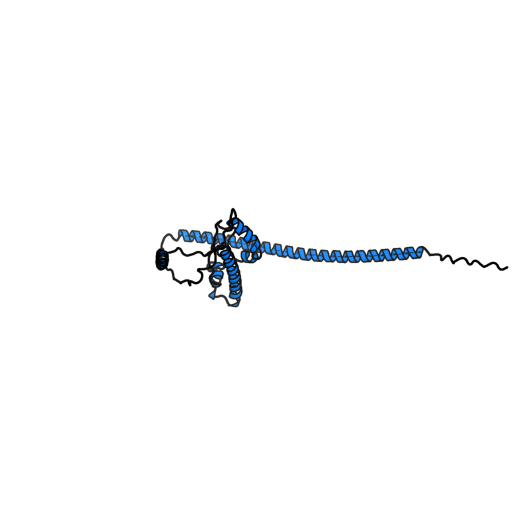 A CA 1
ATOM 673 C C . ARG A 1 82 ? -27.654 -7.870 -5.454 1.00 89.44 82 ARG A C 1
ATOM 675 O O . ARG A 1 82 ? -28.771 -8.148 -5.023 1.00 89.44 82 ARG A O 1
ATOM 682 N N . GLU A 1 83 ? -26.605 -8.660 -5.240 1.00 84.88 83 GLU A N 1
ATOM 683 C CA . GLU A 1 83 ? -26.673 -9.877 -4.418 1.00 84.88 83 GLU A CA 1
ATOM 684 C C . GLU A 1 83 ? -26.993 -9.587 -2.953 1.00 84.88 83 GLU A C 1
ATOM 686 O O . GLU A 1 8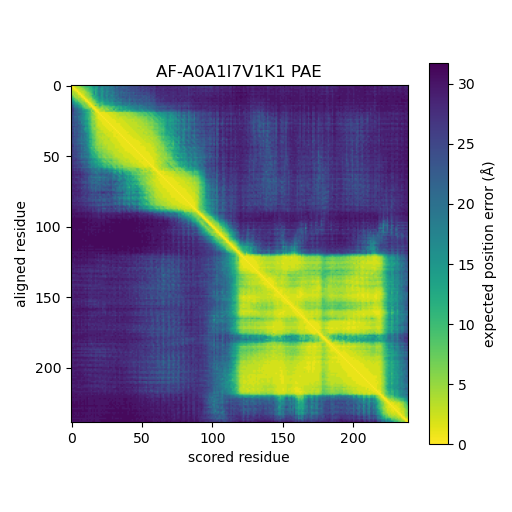3 ? -27.815 -10.281 -2.352 1.00 84.88 83 GLU A O 1
ATOM 691 N N . LEU A 1 84 ? -26.383 -8.545 -2.393 1.00 81.38 84 LEU A N 1
ATOM 692 C CA . LEU A 1 84 ? -26.566 -8.143 -1.005 1.00 81.38 84 LEU A CA 1
ATOM 693 C C . LEU A 1 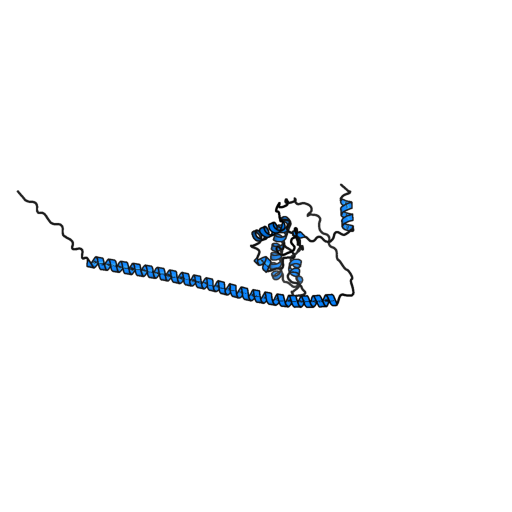84 ? -28.004 -7.673 -0.765 1.00 81.38 84 LEU A C 1
ATOM 695 O O . LEU A 1 84 ? -28.630 -8.111 0.201 1.00 81.38 84 LEU A O 1
ATOM 699 N N . LYS A 1 85 ? -28.565 -6.905 -1.707 1.00 86.69 85 LYS A N 1
ATOM 700 C CA . LYS A 1 85 ? -29.979 -6.511 -1.702 1.00 86.69 85 LYS A CA 1
ATOM 701 C C . LYS A 1 85 ? -30.915 -7.729 -1.710 1.00 86.69 85 LYS A C 1
ATOM 703 O O . LYS A 1 85 ? -31.780 -7.836 -0.844 1.00 86.69 85 LYS A O 1
ATOM 708 N N . ARG A 1 86 ? -30.666 -8.717 -2.582 1.00 80.06 86 ARG A N 1
ATOM 709 C CA . ARG A 1 86 ? -31.431 -9.984 -2.607 1.00 80.06 86 ARG A CA 1
ATOM 710 C C . ARG A 1 86 ? -31.325 -10.774 -1.297 1.00 80.06 86 ARG A C 1
ATOM 712 O O . ARG A 1 86 ? -32.302 -11.362 -0.843 1.00 80.06 86 ARG A O 1
ATOM 719 N N . CYS A 1 87 ? -30.147 -10.798 -0.671 1.00 73.44 87 CYS A N 1
ATOM 720 C CA . CYS A 1 87 ? -29.935 -11.496 0.600 1.00 73.44 87 CYS A CA 1
ATOM 721 C C . CYS A 1 87 ? -30.645 -10.817 1.777 1.00 73.44 87 CYS A C 1
ATOM 723 O O . CYS A 1 87 ? -31.095 -11.506 2.693 1.00 73.44 87 CYS A O 1
ATOM 725 N N . GLN A 1 88 ? -30.729 -9.487 1.769 1.00 74.25 88 GLN A N 1
ATOM 726 C CA . GLN A 1 88 ? -31.441 -8.721 2.792 1.00 74.25 88 GLN A CA 1
ATOM 727 C C . GLN A 1 88 ? -32.958 -8.897 2.667 1.00 74.25 88 GLN A C 1
ATOM 729 O O . GLN A 1 88 ? -33.626 -9.094 3.678 1.00 74.25 88 GLN A O 1
ATOM 734 N N . GLU A 1 89 ? -33.483 -8.954 1.443 1.00 67.94 89 GLU A N 1
ATOM 735 C CA . GLU A 1 89 ? -34.901 -9.239 1.178 1.00 67.94 89 GLU A CA 1
ATOM 736 C C . GLU A 1 89 ? -35.288 -10.693 1.547 1.00 67.94 89 GLU A C 1
ATOM 738 O O . GLU A 1 89 ? -36.436 -10.964 1.894 1.00 67.94 89 GLU A O 1
ATOM 743 N N . GLY A 1 90 ? -34.326 -11.629 1.566 1.00 58.12 90 GLY A N 1
ATOM 744 C CA . GLY A 1 90 ? -34.538 -13.035 1.942 1.00 58.12 90 GLY A CA 1
ATOM 745 C C . GLY A 1 90 ? -34.365 -13.387 3.432 1.00 58.12 90 GLY A C 1
ATOM 746 O O . GLY A 1 90 ? -34.742 -14.485 3.842 1.00 58.12 90 GLY A O 1
ATOM 747 N N . LYS A 1 91 ? -33.809 -12.499 4.270 1.00 50.22 91 LYS A N 1
ATOM 748 C CA . LYS A 1 91 ? -33.443 -12.796 5.676 1.00 50.22 91 LYS A CA 1
ATOM 749 C C . LYS A 1 91 ? -34.389 -12.196 6.723 1.00 50.22 91 LYS A C 1
ATOM 751 O O . LYS A 1 91 ? -33.959 -11.782 7.794 1.00 50.22 91 LYS A O 1
ATOM 756 N N . ALA A 1 92 ? -35.696 -12.250 6.468 1.00 48.34 92 ALA A N 1
ATOM 757 C CA . ALA A 1 92 ? -36.719 -11.981 7.483 1.00 48.34 92 ALA A CA 1
ATOM 758 C C . ALA A 1 92 ? -37.047 -13.187 8.395 1.00 48.34 92 ALA A C 1
ATOM 760 O O . ALA A 1 92 ? -37.940 -13.079 9.232 1.00 48.34 92 ALA A O 1
ATOM 761 N N . LYS A 1 93 ? -36.367 -14.343 8.282 1.00 51.44 93 LYS A N 1
ATOM 762 C CA . LYS A 1 93 ? -36.552 -15.470 9.220 1.00 51.44 93 LYS A CA 1
ATOM 763 C C . LYS A 1 93 ? -35.253 -16.241 9.494 1.00 51.44 93 LYS A C 1
ATOM 765 O O . LYS A 1 93 ? -34.656 -16.789 8.574 1.00 51.44 93 LYS A O 1
ATOM 770 N N . LYS A 1 94 ? -34.964 -16.380 10.798 1.00 45.50 94 LYS A N 1
ATOM 771 C CA . LYS A 1 94 ? -34.046 -17.311 11.495 1.00 45.50 94 LYS A CA 1
ATOM 772 C C . LYS A 1 94 ? -32.620 -16.819 11.791 1.00 45.50 94 LYS A C 1
ATOM 774 O O . LYS A 1 94 ? -31.675 -17.056 11.046 1.00 45.50 94 LYS A O 1
ATOM 779 N N . GLU A 1 95 ? -32.492 -16.239 12.984 1.00 46.47 95 GLU A N 1
ATOM 780 C CA . GLU A 1 95 ? -31.317 -16.347 13.854 1.00 46.47 95 GLU A CA 1
ATOM 781 C C . GLU A 1 95 ? -31.094 -17.803 14.294 1.00 46.47 95 GLU A C 1
ATOM 783 O O . GLU A 1 95 ? -32.055 -18.521 14.576 1.00 46.47 95 GLU A O 1
ATOM 788 N N . THR A 1 96 ? -29.836 -18.230 14.428 1.00 37.47 96 THR A N 1
ATOM 789 C CA . THR A 1 96 ? -29.316 -18.839 15.669 1.00 37.47 96 THR A CA 1
ATOM 790 C C . THR A 1 96 ? -27.796 -19.025 15.602 1.00 37.47 96 THR A C 1
ATOM 792 O O . THR A 1 96 ? -27.188 -19.164 14.545 1.00 37.47 96 THR A O 1
ATOM 795 N N . THR A 1 97 ? -27.210 -18.937 16.788 1.00 43.56 97 THR A N 1
ATOM 796 C CA . THR A 1 97 ? -25.811 -18.796 17.203 1.00 43.56 97 THR A CA 1
ATOM 797 C C . THR A 1 97 ? -24.910 -20.010 16.954 1.00 43.56 97 THR A C 1
ATOM 799 O O . THR A 1 97 ? -25.376 -21.145 16.962 1.00 43.56 97 THR A O 1
ATOM 802 N N . LYS A 1 98 ? -23.590 -19.758 16.862 1.00 33.59 98 LYS A N 1
ATOM 803 C CA . LYS A 1 98 ? -22.501 -20.585 17.435 1.00 33.59 98 LYS A CA 1
ATOM 804 C C . LYS A 1 98 ? -21.157 -19.839 17.341 1.00 33.59 98 LYS A C 1
ATOM 806 O O . LYS A 1 98 ? -20.716 -19.495 16.249 1.00 33.59 98 LYS A O 1
ATOM 811 N N . THR A 1 99 ? -20.513 -19.611 18.487 1.00 29.66 99 THR A N 1
ATOM 812 C CA . THR A 1 99 ? -19.216 -18.922 18.623 1.00 29.66 99 THR A CA 1
ATOM 813 C C . THR A 1 99 ? -18.232 -19.846 19.336 1.00 29.66 99 THR A C 1
ATOM 815 O O . THR A 1 99 ? -18.572 -20.425 20.367 1.00 29.66 99 THR A O 1
ATOM 818 N N . THR A 1 100 ? -17.019 -19.974 18.798 1.00 29.67 100 THR A N 1
ATOM 819 C CA . THR A 1 100 ? -15.936 -20.818 19.330 1.00 29.67 100 THR A CA 1
ATOM 820 C C . THR A 1 100 ? -14.851 -19.927 19.945 1.00 29.67 100 THR A C 1
ATOM 822 O O . THR A 1 100 ? -14.413 -18.962 19.320 1.00 29.67 100 THR A O 1
ATOM 825 N N . ASN A 1 101 ? -14.443 -20.236 21.177 1.00 32.59 101 ASN A N 1
ATOM 826 C CA . ASN A 1 101 ? -13.527 -19.453 22.016 1.00 32.59 101 ASN A CA 1
ATOM 827 C C . ASN A 1 101 ? -12.046 -19.740 21.718 1.00 32.59 101 ASN A C 1
ATOM 829 O O . ASN A 1 101 ? -11.688 -20.901 21.557 1.00 32.59 101 ASN A O 1
ATOM 833 N N . TYR A 1 102 ? -11.177 -18.721 21.793 1.00 29.86 102 TYR A N 1
ATOM 834 C CA . TYR A 1 102 ? -9.743 -18.896 22.084 1.00 29.86 102 TYR A CA 1
ATOM 835 C C . TYR A 1 102 ? -9.181 -17.728 22.913 1.00 29.86 102 TYR A C 1
ATOM 837 O O . TYR A 1 102 ? -9.351 -16.559 22.562 1.00 29.86 102 TYR A O 1
ATOM 845 N N . SER A 1 103 ? -8.496 -18.087 24.003 1.00 36.31 103 SER A N 1
ATOM 846 C CA . SER A 1 103 ? -7.810 -17.219 24.970 1.00 36.31 103 SER A CA 1
ATOM 847 C C . SER A 1 103 ? -6.588 -16.502 24.380 1.00 36.31 103 SER A C 1
ATOM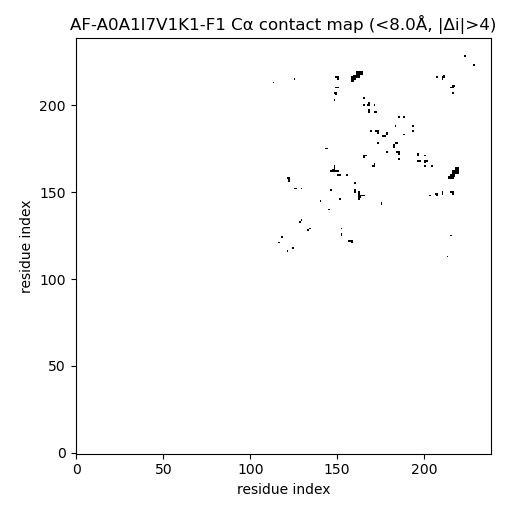 849 O O . SER A 1 103 ? -5.853 -17.071 23.575 1.00 36.31 103 SER A O 1
ATOM 851 N N . ILE A 1 104 ? -6.352 -15.259 24.816 1.00 37.50 104 ILE A N 1
ATOM 852 C CA . ILE A 1 104 ? -5.197 -14.419 24.454 1.00 37.50 104 ILE A CA 1
ATOM 853 C C . ILE A 1 104 ? -4.199 -14.398 25.635 1.00 37.50 104 ILE A C 1
ATOM 855 O O . ILE A 1 104 ? -4.643 -14.172 26.760 1.00 37.50 104 ILE A O 1
ATOM 859 N N . PRO A 1 105 ? -2.884 -14.599 25.413 1.00 36.53 105 PRO A N 1
ATOM 860 C CA . PRO A 1 105 ? -1.856 -14.519 26.458 1.00 36.53 105 PRO A CA 1
ATOM 861 C C . PRO A 1 105 ? -1.567 -13.095 26.975 1.00 36.53 105 PRO A C 1
ATOM 863 O O . PRO A 1 105 ? -1.610 -12.114 26.234 1.00 36.53 105 PRO A O 1
ATOM 866 N N . GLU A 1 106 ? -1.227 -13.009 28.260 1.00 37.62 106 GLU A N 1
ATOM 867 C CA . GLU A 1 106 ? -1.249 -11.818 29.130 1.00 37.62 106 GLU A CA 1
ATOM 868 C C . GLU A 1 106 ? -0.038 -10.853 29.028 1.00 37.62 106 GLU A C 1
ATOM 870 O O . GLU A 1 106 ? 0.153 -10.007 29.896 1.00 37.62 106 GLU A O 1
ATOM 875 N N . HIS A 1 107 ? 0.798 -10.921 27.985 1.00 35.41 107 HIS A N 1
ATOM 876 C CA . HIS A 1 107 ? 2.139 -10.293 28.008 1.00 35.41 107 HIS A CA 1
ATOM 877 C C . HIS A 1 107 ? 2.252 -8.869 27.427 1.00 35.41 107 HIS A C 1
ATOM 879 O O . HIS A 1 107 ? 3.357 -8.347 27.330 1.00 35.41 107 HIS A O 1
ATOM 885 N N . TYR A 1 108 ? 1.160 -8.210 27.027 1.00 35.00 108 TYR A N 1
ATOM 886 C CA . TYR A 1 108 ? 1.232 -6.880 26.382 1.00 35.00 108 TYR A CA 1
ATOM 887 C C . TYR A 1 108 ? 0.795 -5.718 27.278 1.00 35.00 108 TYR A C 1
ATOM 889 O O . TYR A 1 108 ? 0.456 -4.641 26.791 1.00 35.00 108 TYR A O 1
ATOM 897 N N . ARG A 1 109 ? 0.791 -5.910 28.599 1.00 40.66 109 ARG A N 1
ATOM 898 C CA . ARG A 1 109 ? 0.397 -4.875 29.558 1.00 40.66 109 ARG A CA 1
ATOM 899 C C . ARG A 1 109 ? 1.621 -4.159 30.132 1.00 40.66 109 ARG A C 1
ATOM 901 O O . ARG A 1 109 ? 1.821 -4.211 31.335 1.00 40.66 109 ARG A O 1
ATOM 908 N N . THR A 1 110 ? 2.444 -3.527 29.292 1.00 49.97 110 THR A N 1
ATOM 909 C CA . THR A 1 110 ? 3.285 -2.360 29.658 1.00 49.97 110 THR A CA 1
ATOM 910 C C . THR A 1 110 ? 4.139 -1.898 28.473 1.00 49.97 110 THR A C 1
ATOM 912 O O . THR A 1 110 ? 5.103 -2.543 28.071 1.00 49.97 110 THR A O 1
ATOM 915 N N . SER A 1 111 ? 3.815 -0.737 27.913 1.00 37.78 111 SER A N 1
ATOM 916 C CA . SER A 1 111 ? 4.794 0.134 27.256 1.00 37.78 111 SER A CA 1
ATOM 917 C C . SER A 1 111 ? 4.336 1.585 27.399 1.00 37.78 111 SER A C 1
ATOM 919 O O . SER A 1 111 ? 3.128 1.822 27.475 1.00 37.78 111 SER A O 1
ATOM 921 N N . PRO A 1 112 ? 5.277 2.534 27.536 1.00 39.69 112 PRO A N 1
ATOM 922 C CA . PRO A 1 112 ? 5.010 3.853 28.090 1.00 39.69 112 PRO A CA 1
ATOM 923 C C . PRO A 1 112 ? 4.162 4.693 27.138 1.00 39.69 112 PRO A C 1
ATOM 925 O O . PRO A 1 112 ? 4.314 4.611 25.919 1.00 39.69 112 PRO A O 1
ATOM 928 N N . ALA A 1 113 ? 3.290 5.519 27.715 1.00 39.88 113 ALA A N 1
ATOM 929 C CA . ALA A 1 113 ? 2.499 6.499 26.990 1.00 39.88 113 ALA A CA 1
ATOM 930 C C . ALA A 1 113 ? 3.424 7.477 26.247 1.00 39.88 113 ALA A C 1
ATOM 932 O O . ALA A 1 113 ? 4.177 8.229 26.866 1.00 39.88 113 ALA A O 1
ATOM 933 N N . ILE A 1 114 ? 3.375 7.451 24.916 1.00 48.81 114 ILE A N 1
ATOM 934 C CA . ILE A 1 114 ? 3.941 8.509 24.080 1.00 48.81 114 ILE A CA 1
ATOM 935 C C . ILE A 1 114 ? 3.018 9.719 24.224 1.00 48.81 114 ILE A C 1
ATOM 937 O O . ILE A 1 114 ? 1.796 9.580 24.162 1.00 48.81 114 ILE A O 1
ATOM 941 N N . GLN A 1 115 ? 3.612 10.879 24.506 1.00 42.38 115 GLN A N 1
ATOM 942 C CA . GLN A 1 115 ? 2.873 12.084 24.863 1.00 42.38 115 GLN A CA 1
ATOM 943 C C . GLN A 1 115 ? 1.937 12.546 23.734 1.00 42.38 115 GLN A C 1
ATOM 945 O O . GLN A 1 115 ? 2.283 12.386 22.559 1.00 42.38 115 GLN A O 1
ATOM 950 N N . PRO A 1 116 ? 0.761 13.112 24.071 1.00 44.53 116 PRO A N 1
ATOM 951 C CA . PRO A 1 116 ? -0.177 13.636 23.088 1.00 44.53 116 PRO A CA 1
ATOM 952 C C . PRO A 1 116 ? 0.494 14.706 22.228 1.00 44.53 116 PRO A C 1
ATOM 954 O O . PRO A 1 116 ? 1.154 15.606 22.739 1.00 44.53 116 PRO A O 1
ATOM 957 N N . ILE A 1 117 ? 0.309 14.613 20.915 1.00 49.59 117 ILE A N 1
ATOM 958 C CA . ILE A 1 117 ? 0.731 15.653 19.981 1.00 49.59 117 ILE A CA 1
ATOM 959 C C . ILE A 1 117 ? -0.175 16.869 20.230 1.00 49.59 117 ILE A C 1
ATOM 961 O O . ILE A 1 117 ? -1.347 16.843 19.854 1.00 49.59 117 ILE A O 1
ATOM 965 N N . GLU A 1 118 ? 0.352 17.921 20.864 1.00 48.25 118 GLU A N 1
ATOM 966 C CA . GLU A 1 118 ? -0.302 19.230 21.035 1.00 48.25 118 GLU A CA 1
ATOM 967 C C . GLU A 1 118 ? -0.431 19.950 19.680 1.00 48.25 118 GLU A C 1
ATOM 969 O O . GLU A 1 118 ? 0.241 20.933 19.383 1.00 48.25 118 GLU A O 1
ATOM 974 N N . THR A 1 119 ? -1.284 19.426 18.804 1.00 53.75 119 THR A N 1
ATOM 975 C CA . THR A 1 119 ? -1.686 20.094 17.563 1.00 53.75 119 THR A CA 1
ATOM 976 C C . THR A 1 119 ? -3.187 20.326 17.595 1.00 53.75 119 THR A C 1
ATOM 978 O O . THR A 1 119 ? -3.939 19.485 18.081 1.00 53.75 119 THR A O 1
ATOM 981 N N . SER A 1 120 ? -3.625 21.472 17.065 1.00 64.88 120 SER A N 1
ATOM 982 C CA . SER A 1 120 ? -5.039 21.873 16.986 1.00 64.88 120 SER A CA 1
ATOM 983 C C . SER A 1 120 ? -5.931 20.860 16.245 1.00 64.88 120 SER A C 1
ATOM 985 O O . SER A 1 120 ? -7.151 20.951 16.350 1.00 64.88 120 SER A O 1
ATOM 987 N N . ASP A 1 121 ? -5.336 19.919 15.501 1.00 82.75 121 ASP A N 1
ATOM 988 C CA . ASP A 1 121 ? -6.002 18.778 14.874 1.00 82.75 121 ASP A CA 1
ATOM 989 C C . ASP A 1 121 ? -5.041 17.562 14.809 1.00 82.75 121 ASP A C 1
ATOM 991 O O . ASP A 1 121 ? -4.228 17.450 13.881 1.00 82.75 121 ASP A O 1
ATOM 995 N N . PRO A 1 122 ? -5.116 16.634 15.783 1.00 81.75 122 PRO A N 1
ATOM 996 C CA . PRO A 1 122 ? -4.299 15.420 15.812 1.00 81.75 122 PRO A CA 1
ATOM 997 C C . PRO A 1 122 ? -4.492 14.519 14.584 1.00 81.75 122 PRO A C 1
ATOM 999 O O . PRO A 1 122 ? -3.554 13.830 14.178 1.00 81.75 122 PRO A O 1
ATOM 1002 N N . PHE A 1 123 ? -5.686 14.519 13.978 1.00 86.81 123 PHE A N 1
ATOM 1003 C CA . PHE A 1 123 ? -5.976 13.717 12.789 1.00 86.81 123 PHE A CA 1
ATOM 1004 C C . PHE A 1 123 ? -5.236 14.276 11.577 1.00 86.81 123 PHE A C 1
ATOM 1006 O O . PHE A 1 123 ? -4.545 13.537 10.877 1.00 86.81 123 PHE A O 1
ATOM 1013 N N . GLN A 1 124 ? -5.292 15.594 11.374 1.00 87.25 124 GLN A N 1
ATOM 1014 C CA . GLN A 1 124 ? -4.556 16.238 10.289 1.00 87.25 124 GLN A CA 1
ATOM 1015 C C . GLN A 1 124 ? -3.037 16.069 10.444 1.00 87.25 124 GLN A C 1
ATOM 1017 O O . GLN A 1 124 ? -2.336 15.840 9.454 1.00 87.25 124 GLN A O 1
ATOM 1022 N N . ALA A 1 125 ? -2.519 16.116 11.676 1.00 85.00 125 ALA A N 1
ATOM 1023 C CA . ALA A 1 125 ? -1.113 15.823 11.950 1.00 85.00 125 ALA A CA 1
ATOM 1024 C C . ALA A 1 125 ? -0.739 14.378 11.564 1.00 85.00 125 ALA A C 1
ATOM 1026 O O . ALA A 1 125 ? 0.288 14.162 10.913 1.00 85.00 125 ALA A O 1
ATOM 1027 N N . ALA A 1 126 ? -1.589 13.398 11.893 1.00 86.94 126 ALA A N 1
ATOM 1028 C CA . ALA A 1 126 ? -1.401 12.008 11.480 1.00 86.94 126 ALA A CA 1
ATOM 1029 C C . ALA A 1 126 ? -1.454 11.840 9.952 1.00 86.94 126 ALA A C 1
ATOM 1031 O O . ALA A 1 126 ? -0.608 11.141 9.399 1.00 86.94 126 ALA A O 1
ATOM 1032 N N . CYS A 1 127 ? -2.358 12.529 9.246 1.00 88.00 127 CYS A N 1
ATOM 1033 C CA . CYS A 1 127 ? -2.407 12.525 7.779 1.00 88.00 127 CYS A CA 1
ATOM 1034 C C . CYS A 1 127 ? -1.113 13.057 7.146 1.00 88.00 127 CYS A C 1
ATOM 1036 O O . CYS A 1 127 ? -0.561 12.429 6.239 1.00 88.00 127 CYS A O 1
ATOM 1038 N N . ASN A 1 128 ? -0.588 14.175 7.654 1.00 86.81 128 ASN A N 1
ATOM 1039 C CA . ASN A 1 128 ? 0.654 14.766 7.153 1.00 86.81 128 ASN A CA 1
ATOM 1040 C C . ASN A 1 128 ? 1.845 13.817 7.366 1.00 86.81 128 ASN A C 1
ATOM 1042 O O . ASN A 1 128 ? 2.627 13.567 6.445 1.00 86.81 128 ASN A O 1
ATOM 1046 N N . LEU A 1 129 ? 1.957 13.234 8.562 1.00 86.25 129 LEU A N 1
ATOM 1047 C CA . LEU A 1 129 ? 3.000 12.257 8.878 1.00 86.25 129 LEU A CA 1
ATOM 1048 C C . LEU A 1 129 ? 2.836 10.960 8.079 1.00 86.25 129 LEU A C 1
ATOM 1050 O O . LEU A 1 129 ? 3.832 10.355 7.683 1.00 86.25 129 LEU A O 1
ATOM 1054 N N . HIS A 1 130 ? 1.601 10.535 7.811 1.00 87.75 130 HIS A N 1
ATOM 1055 C CA . HIS A 1 130 ? 1.324 9.385 6.962 1.00 87.75 130 HIS A CA 1
ATOM 1056 C C . HIS A 1 130 ? 1.878 9.617 5.550 1.00 87.75 130 HIS A C 1
ATOM 1058 O O . HIS A 1 130 ? 2.624 8.786 5.027 1.00 87.75 130 HIS A O 1
ATOM 1064 N N . GLN A 1 131 ? 1.590 10.779 4.960 1.00 85.88 131 GLN A N 1
ATOM 1065 C CA . GLN A 1 131 ? 2.082 11.141 3.632 1.00 85.88 131 GLN A CA 1
ATOM 1066 C C . GLN A 1 131 ? 3.616 11.213 3.576 1.00 85.88 131 GLN A C 1
ATOM 1068 O O . GLN A 1 131 ? 4.214 10.738 2.611 1.00 85.88 131 GLN A O 1
ATOM 1073 N N . GLN A 1 132 ? 4.262 11.744 4.616 1.00 83.06 132 GLN A N 1
ATOM 1074 C CA . GLN A 1 132 ? 5.723 11.838 4.688 1.00 83.06 132 GLN A CA 1
ATOM 1075 C C . GLN A 1 132 ? 6.390 10.464 4.855 1.00 83.06 132 GLN A C 1
ATOM 1077 O O . GLN A 1 132 ? 7.274 10.102 4.078 1.00 83.06 132 GLN A O 1
ATOM 1082 N N . ASN A 1 133 ? 5.944 9.673 5.834 1.00 80.31 133 ASN A N 1
ATOM 1083 C CA . ASN A 1 133 ? 6.655 8.468 6.275 1.00 80.31 133 ASN A CA 1
ATOM 1084 C C . ASN A 1 133 ? 6.294 7.210 5.473 1.00 80.31 133 ASN A C 1
ATOM 1086 O O . ASN A 1 133 ? 7.082 6.260 5.418 1.00 80.31 133 ASN A O 1
ATOM 1090 N N . PHE A 1 134 ? 5.115 7.186 4.841 1.00 82.56 134 PHE A N 1
ATOM 1091 C CA . PHE A 1 134 ? 4.581 5.984 4.197 1.00 82.56 134 PHE A CA 1
ATOM 1092 C C . PHE A 1 134 ? 4.443 6.096 2.673 1.00 82.56 134 PHE A C 1
ATOM 1094 O O . PHE A 1 134 ? 4.051 5.124 2.027 1.00 82.56 134 PHE A O 1
ATOM 1101 N N . SER A 1 135 ? 4.857 7.216 2.072 1.00 77.12 135 SER A N 1
ATOM 1102 C CA . SER A 1 135 ? 4.891 7.427 0.613 1.00 77.12 135 SER A CA 1
ATOM 1103 C C . SER A 1 135 ? 5.602 6.302 -0.151 1.00 77.12 135 SER A C 1
ATOM 1105 O O . SER A 1 135 ? 5.109 5.835 -1.178 1.00 77.12 135 SER A O 1
ATOM 1107 N N . ARG A 1 136 ? 6.712 5.778 0.387 1.00 79.75 136 ARG A N 1
ATOM 1108 C CA . ARG A 1 136 ? 7.457 4.648 -0.204 1.00 79.75 136 ARG A CA 1
ATOM 1109 C C . ARG A 1 136 ? 6.657 3.343 -0.305 1.00 79.75 136 ARG A C 1
ATOM 1111 O O . ARG A 1 136 ? 7.023 2.462 -1.074 1.00 79.75 136 ARG A O 1
ATOM 1118 N N . TYR A 1 137 ? 5.573 3.204 0.459 1.00 82.56 137 TYR A N 1
ATOM 1119 C CA . TYR A 1 137 ? 4.699 2.029 0.439 1.00 82.56 137 TYR A CA 1
ATOM 1120 C C . TYR A 1 137 ? 3.484 2.213 -0.473 1.00 82.56 137 TYR A C 1
ATOM 1122 O O . TYR A 1 137 ? 2.606 1.356 -0.486 1.00 82.56 137 TYR A O 1
ATOM 1130 N N . ARG A 1 138 ? 3.420 3.284 -1.277 1.00 80.06 138 ARG A N 1
ATOM 1131 C CA . ARG A 1 138 ? 2.282 3.566 -2.169 1.00 80.06 138 ARG A CA 1
ATOM 1132 C C . ARG A 1 138 ? 1.915 2.389 -3.076 1.00 80.06 138 ARG A C 1
ATOM 1134 O O . ARG A 1 138 ? 0.740 2.060 -3.180 1.00 80.06 138 ARG A O 1
ATOM 1141 N N . LEU A 1 139 ? 2.901 1.707 -3.664 1.00 78.81 139 LEU A N 1
ATOM 1142 C CA . LEU A 1 139 ? 2.657 0.511 -4.487 1.00 78.81 139 LEU A CA 1
ATOM 1143 C C . LEU A 1 139 ? 2.078 -0.652 -3.669 1.00 78.81 139 LEU A C 1
ATOM 1145 O O . LEU A 1 139 ? 1.231 -1.399 -4.150 1.00 78.81 139 LEU A O 1
ATOM 1149 N N . PHE A 1 140 ? 2.504 -0.787 -2.414 1.00 81.44 140 PHE A N 1
ATOM 1150 C CA . PHE A 1 140 ? 1.986 -1.802 -1.502 1.00 81.44 140 PHE A CA 1
ATOM 1151 C C . PHE A 1 140 ? 0.533 -1.510 -1.095 1.00 81.44 140 PHE A C 1
ATOM 1153 O O . PHE A 1 140 ? -0.290 -2.423 -1.091 1.00 81.44 140 PHE A O 1
ATOM 1160 N N . PHE A 1 141 ? 0.201 -0.241 -0.834 1.00 81.62 141 PHE A N 1
ATOM 1161 C CA . PHE A 1 141 ? -1.174 0.208 -0.595 1.00 81.62 141 PHE A CA 1
ATOM 1162 C C . PHE A 1 141 ? -2.068 0.081 -1.833 1.00 81.62 141 PHE A C 1
ATOM 1164 O O . PHE A 1 141 ? -3.250 -0.199 -1.691 1.00 81.62 141 PHE A O 1
ATOM 1171 N N . ALA A 1 142 ? -1.525 0.251 -3.041 1.00 81.00 142 ALA A N 1
ATOM 1172 C CA . ALA A 1 142 ? -2.279 0.062 -4.280 1.00 81.00 142 ALA A CA 1
ATOM 1173 C C . ALA A 1 142 ? -2.560 -1.423 -4.574 1.00 81.00 142 ALA A C 1
ATOM 1175 O O . ALA A 1 142 ? -3.606 -1.764 -5.120 1.00 81.00 142 ALA A O 1
ATOM 1176 N N . LYS A 1 143 ? -1.640 -2.319 -4.190 1.00 82.56 143 LYS A N 1
ATOM 1177 C CA . LYS A 1 143 ? -1.763 -3.770 -4.404 1.00 82.56 143 LYS A CA 1
ATOM 1178 C C . LYS A 1 143 ? -2.838 -4.424 -3.524 1.00 82.56 143 LYS A C 1
ATOM 1180 O O . LYS A 1 143 ? -3.399 -5.447 -3.917 1.00 82.56 143 LYS A O 1
ATOM 1185 N N . TYR A 1 144 ? -3.097 -3.880 -2.334 1.00 86.88 144 TYR A N 1
ATOM 1186 C CA . TYR A 1 144 ? -3.926 -4.515 -1.307 1.00 86.88 144 TYR A CA 1
ATOM 1187 C C . TYR A 1 144 ? -4.944 -3.553 -0.702 1.00 86.88 144 TYR A C 1
ATOM 1189 O O . TYR A 1 144 ? -4.645 -2.393 -0.444 1.00 86.88 144 TYR A O 1
ATOM 1197 N N . ASN A 1 145 ? -6.127 -4.058 -0.351 1.00 87.62 145 ASN A N 1
ATOM 1198 C CA . ASN A 1 145 ? -7.065 -3.294 0.465 1.00 87.62 145 ASN A CA 1
ATOM 1199 C C . ASN A 1 145 ? -6.624 -3.348 1.935 1.00 87.62 145 ASN A C 1
ATOM 1201 O O . ASN A 1 145 ? -6.931 -4.298 2.657 1.00 87.62 145 ASN A O 1
ATOM 1205 N N . LEU A 1 146 ? -5.869 -2.336 2.366 1.00 89.75 146 LEU A N 1
ATOM 1206 C CA . LEU A 1 146 ? -5.292 -2.261 3.712 1.00 89.75 146 LEU A CA 1
ATOM 1207 C C . LEU A 1 146 ? -6.076 -1.363 4.673 1.00 89.75 146 LEU A C 1
ATOM 1209 O O . LEU A 1 146 ? -5.690 -1.270 5.836 1.00 89.75 146 LEU A O 1
ATOM 1213 N N . ARG A 1 147 ? -7.191 -0.762 4.236 1.00 88.06 147 ARG A N 1
ATOM 1214 C CA . ARG A 1 147 ? -8.018 0.149 5.055 1.00 88.06 147 ARG A CA 1
ATOM 1215 C C . ARG A 1 147 ? -8.547 -0.507 6.333 1.00 88.06 147 ARG A C 1
ATOM 1217 O O . ARG A 1 147 ? -8.789 0.150 7.334 1.00 88.06 147 ARG A O 1
ATOM 1224 N N . CYS A 1 148 ? -8.715 -1.829 6.325 1.00 88.31 148 CYS A N 1
ATOM 1225 C CA . CYS A 1 148 ? -9.126 -2.581 7.509 1.00 88.31 148 CYS A CA 1
ATOM 1226 C C . CYS A 1 148 ? -7.970 -2.876 8.480 1.00 88.31 148 CYS A C 1
ATOM 1228 O O . CYS A 1 148 ? -8.238 -3.297 9.601 1.00 88.31 148 CYS A O 1
ATOM 1230 N N . TYR A 1 149 ? -6.710 -2.686 8.080 1.00 90.88 149 TYR A N 1
ATOM 1231 C CA . TYR A 1 149 ? -5.519 -3.026 8.867 1.00 90.88 149 TYR A CA 1
ATOM 1232 C C . TYR A 1 149 ? -4.696 -1.806 9.285 1.00 90.88 149 TYR A C 1
ATOM 1234 O O . TYR A 1 149 ? -4.049 -1.846 10.332 1.00 90.88 149 TYR A O 1
ATOM 1242 N N . LEU A 1 150 ? -4.696 -0.752 8.479 1.00 92.94 150 LEU A N 1
ATOM 1243 C CA . LEU A 1 150 ? -3.842 0.419 8.627 1.00 92.94 150 LEU A CA 1
ATOM 1244 C C . LEU A 1 150 ? -4.695 1.686 8.716 1.00 92.94 150 LEU A C 1
ATOM 1246 O O . LEU A 1 150 ? -5.871 1.668 8.364 1.00 92.94 150 LEU A O 1
ATOM 1250 N N . PHE A 1 151 ? -4.082 2.764 9.194 1.00 93.12 151 PHE A N 1
ATOM 1251 C CA . PHE A 1 151 ? -4.672 4.095 9.236 1.00 93.12 151 PHE A CA 1
ATOM 1252 C C . PHE A 1 151 ? -5.071 4.525 7.823 1.00 93.12 151 PHE A C 1
ATOM 1254 O O . PHE A 1 151 ? -4.253 4.468 6.902 1.00 93.12 151 PHE A O 1
ATOM 1261 N N . ASP A 1 152 ? -6.320 4.951 7.673 1.00 91.38 152 ASP A N 1
ATOM 1262 C CA . ASP A 1 152 ? -6.887 5.452 6.432 1.00 91.38 152 ASP A CA 1
ATOM 1263 C C . ASP A 1 152 ? -7.061 6.978 6.523 1.00 91.38 152 ASP A C 1
ATOM 1265 O O . ASP A 1 152 ? -7.976 7.442 7.213 1.00 91.38 152 ASP A O 1
ATOM 1269 N N . PRO A 1 153 ? -6.214 7.776 5.842 1.00 88.62 153 PRO A N 1
ATOM 1270 C CA . PRO A 1 153 ? -6.329 9.235 5.853 1.00 88.62 153 PRO A CA 1
ATOM 1271 C C . PRO A 1 153 ? -7.614 9.738 5.174 1.00 88.62 153 PRO A C 1
ATOM 1273 O O . PRO A 1 153 ? -8.026 10.871 5.416 1.00 88.62 153 PRO A O 1
ATOM 1276 N N . GLU A 1 154 ? -8.252 8.910 4.342 1.00 87.44 154 GLU A N 1
ATOM 1277 C CA . GLU A 1 154 ? -9.535 9.197 3.686 1.00 87.44 154 GLU A CA 1
ATOM 1278 C C . GLU A 1 154 ? -10.733 8.645 4.481 1.00 87.44 154 GLU A C 1
ATOM 1280 O O . GLU A 1 154 ? -11.885 8.826 4.083 1.00 87.44 154 GLU A O 1
ATOM 1285 N N . GLY A 1 155 ? -10.462 7.945 5.586 1.00 85.38 155 GLY A N 1
ATOM 1286 C CA . GLY A 1 155 ? -11.459 7.282 6.414 1.00 85.38 155 GLY A CA 1
ATOM 1287 C C . GLY A 1 155 ? -12.133 8.205 7.429 1.00 85.38 155 GLY A C 1
ATOM 1288 O O . GLY A 1 155 ? -12.175 9.430 7.303 1.00 85.38 155 GLY A O 1
ATOM 1289 N N . GLU A 1 156 ? -12.681 7.596 8.479 1.00 85.81 156 GLU A N 1
ATOM 1290 C CA . GLU A 1 156 ? -13.278 8.338 9.588 1.00 85.81 156 GLU A CA 1
ATOM 1291 C C . GLU A 1 156 ? -12.230 9.238 10.261 1.00 85.81 156 GLU A C 1
ATOM 1293 O O . GLU A 1 156 ? -11.135 8.783 10.608 1.00 85.81 156 GLU A O 1
ATOM 1298 N N . LYS A 1 157 ? -12.592 10.509 10.484 1.00 89.06 157 LYS A N 1
ATOM 1299 C CA . LYS A 1 157 ? -11.752 11.536 11.125 1.00 89.06 157 LYS A CA 1
ATOM 1300 C C . LYS A 1 157 ? -11.660 11.338 12.640 1.00 89.06 157 LYS A C 1
ATOM 1302 O O . LYS A 1 157 ? -12.024 12.211 13.423 1.00 89.06 157 LYS A O 1
ATOM 1307 N N . VAL A 1 158 ? -11.238 10.149 13.049 1.00 87.00 158 VAL A N 1
ATOM 1308 C CA . VAL A 1 158 ? -11.109 9.731 14.443 1.00 87.00 158 VAL A CA 1
ATOM 1309 C C . VAL A 1 158 ? -9.708 9.197 14.686 1.00 87.00 158 VAL A C 1
ATOM 1311 O O . VAL A 1 158 ? -9.115 8.550 13.824 1.00 87.00 158 VAL A O 1
ATOM 1314 N N . LEU A 1 159 ? -9.182 9.459 15.878 1.00 87.19 159 LEU A N 1
ATOM 1315 C CA . LEU A 1 159 ? -7.926 8.894 16.347 1.00 87.19 159 LEU A CA 1
ATOM 1316 C C . LEU A 1 159 ? -8.091 8.350 17.771 1.00 87.19 159 LEU A C 1
ATOM 1318 O O . LEU A 1 159 ? -8.623 9.066 18.622 1.00 87.19 159 LEU A O 1
ATOM 1322 N N . PRO A 1 160 ? -7.613 7.125 18.055 1.00 90.38 160 PRO A N 1
ATOM 1323 C CA . PRO A 1 160 ? -7.091 6.139 17.099 1.00 90.38 160 PRO A CA 1
ATOM 1324 C C . PRO A 1 160 ? -8.196 5.536 16.208 1.00 90.38 160 PRO A C 1
ATOM 1326 O O . PRO A 1 160 ? -9.331 5.356 16.648 1.00 90.38 160 PRO A O 1
ATOM 1329 N N . GLN A 1 161 ? -7.864 5.154 14.972 1.00 91.44 161 GLN A N 1
ATOM 1330 C CA . GLN A 1 161 ? -8.767 4.378 14.116 1.00 91.44 161 GLN A CA 1
ATOM 1331 C C . GLN A 1 161 ? -8.803 2.901 14.527 1.00 91.44 161 GLN A C 1
ATOM 1333 O O . GLN A 1 161 ? -7.779 2.280 14.830 1.00 91.44 161 GLN A O 1
ATOM 1338 N N . MET A 1 162 ? -9.999 2.310 14.502 1.00 91.94 162 MET A N 1
ATOM 1339 C CA . MET A 1 162 ? -10.219 0.931 14.940 1.00 91.94 162 MET A CA 1
ATOM 1340 C C . MET A 1 162 ? -9.980 -0.080 13.811 1.00 91.94 162 MET A C 1
ATOM 1342 O O . MET A 1 162 ? -10.874 -0.369 13.007 1.00 91.94 162 MET A O 1
ATOM 1346 N N . VAL A 1 163 ? -8.801 -0.702 13.816 1.00 91.75 163 VAL A N 1
ATOM 1347 C CA . VAL A 1 163 ? -8.342 -1.639 12.778 1.00 91.75 163 VAL A CA 1
ATOM 1348 C C . VAL A 1 163 ? -8.443 -3.110 13.202 1.00 91.75 163 VAL A C 1
ATOM 1350 O O . VAL A 1 163 ? -8.451 -3.471 14.382 1.00 91.75 163 VAL A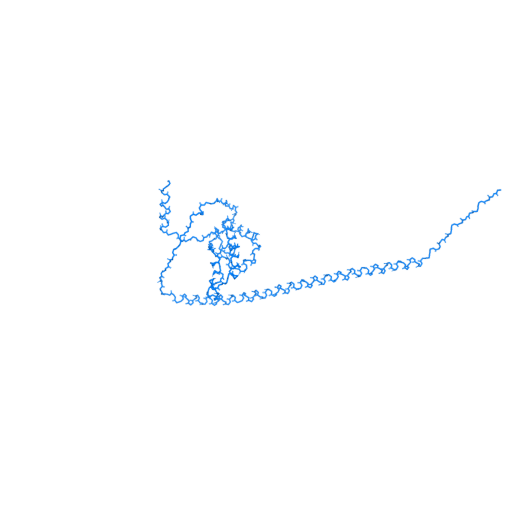 O 1
ATOM 1353 N N . MET A 1 164 ? -8.517 -4.005 12.222 1.00 89.88 164 MET A N 1
ATOM 1354 C CA . MET A 1 164 ? -8.433 -5.452 12.400 1.00 89.88 164 MET A CA 1
ATOM 1355 C C . MET A 1 164 ? -6.995 -5.891 12.680 1.00 89.88 164 MET A C 1
ATOM 1357 O O . MET A 1 164 ? -6.037 -5.323 12.171 1.00 89.88 164 MET A O 1
ATOM 1361 N N . ASN A 1 165 ? -6.826 -6.979 13.431 1.00 88.38 165 ASN A N 1
ATOM 1362 C CA . ASN A 1 165 ? -5.524 -7.619 13.596 1.00 88.38 165 ASN A CA 1
ATOM 1363 C C . ASN A 1 165 ? -5.382 -8.799 12.622 1.00 88.38 165 ASN A C 1
ATOM 1365 O O . ASN A 1 165 ? -5.987 -9.855 12.828 1.00 88.38 165 ASN A O 1
ATOM 1369 N N . ALA A 1 166 ? -4.554 -8.656 11.586 1.00 84.56 166 ALA A N 1
ATOM 1370 C CA . ALA A 1 166 ? -4.135 -9.792 10.767 1.00 84.56 166 ALA A CA 1
ATOM 1371 C C . ALA A 1 166 ? -3.132 -10.649 11.553 1.00 84.56 166 ALA A C 1
ATOM 1373 O O . ALA A 1 166 ? -1.921 -10.443 11.496 1.00 84.56 166 ALA A O 1
ATOM 1374 N N . LYS A 1 167 ? -3.661 -11.616 12.312 1.00 84.56 167 LYS A N 1
ATOM 1375 C CA . LYS A 1 167 ? -2.873 -12.475 13.211 1.00 84.56 167 LYS A CA 1
ATOM 1376 C C . LYS A 1 167 ? -1.834 -13.340 12.493 1.00 84.56 167 LYS A C 1
ATOM 1378 O O . LYS A 1 167 ? -0.829 -13.687 13.099 1.00 84.56 167 LYS A O 1
ATOM 1383 N N . ASN A 1 168 ? -2.093 -13.722 11.246 1.00 90.06 168 ASN A N 1
ATOM 1384 C CA . ASN A 1 168 ? -1.232 -14.609 10.474 1.00 90.06 168 ASN A CA 1
ATOM 1385 C C . ASN A 1 168 ? -1.394 -14.356 8.955 1.00 90.06 168 ASN A C 1
ATOM 1387 O O . ASN A 1 168 ? -2.355 -13.687 8.548 1.00 90.06 168 ASN A O 1
ATOM 1391 N N . PRO A 1 169 ? -0.489 -14.903 8.120 1.00 90.62 169 PRO A N 1
ATOM 1392 C CA . PRO A 1 169 ? -0.545 -14.772 6.662 1.00 90.62 169 PRO A CA 1
ATOM 1393 C C . PRO A 1 169 ? -1.843 -15.292 6.033 1.00 90.62 169 PRO A C 1
ATOM 1395 O O . PRO A 1 169 ? -2.346 -14.686 5.093 1.00 90.62 169 PRO A O 1
ATOM 1398 N N . CYS A 1 170 ? -2.425 -16.366 6.575 1.00 90.50 170 CYS A N 1
ATOM 1399 C CA . CYS A 1 170 ? -3.688 -16.927 6.085 1.00 90.50 170 CYS A CA 1
ATOM 1400 C C . CYS A 1 170 ? -4.847 -15.931 6.236 1.00 90.50 170 CYS A C 1
ATOM 1402 O O . CYS A 1 170 ? -5.601 -15.710 5.292 1.00 90.50 170 CYS A O 1
ATOM 1404 N N . ASN A 1 171 ? -4.965 -15.282 7.396 1.00 88.81 171 ASN A N 1
ATOM 1405 C CA . ASN A 1 171 ? -5.990 -14.269 7.646 1.00 88.81 171 ASN A CA 1
ATOM 1406 C C . ASN A 1 171 ? -5.824 -13.075 6.704 1.00 88.81 171 ASN A C 1
ATOM 1408 O O . ASN A 1 171 ? -6.814 -12.534 6.220 1.00 88.81 171 ASN A O 1
ATOM 1412 N N . PHE A 1 172 ? -4.577 -12.668 6.448 1.00 90.94 172 PHE A N 1
ATOM 1413 C CA . PHE A 1 172 ? -4.278 -11.612 5.487 1.00 90.94 172 PHE A CA 1
ATOM 1414 C C . PHE A 1 172 ? -4.694 -12.026 4.071 1.00 90.94 172 PHE A C 1
ATOM 1416 O O . PHE A 1 172 ? -5.459 -11.308 3.433 1.00 90.94 172 PHE A O 1
ATOM 1423 N N . TYR A 1 173 ? -4.291 -13.217 3.621 1.00 90.94 173 TYR A N 1
ATOM 1424 C CA . TYR A 1 173 ? -4.681 -13.773 2.326 1.00 90.94 173 TYR A CA 1
ATOM 1425 C C . TYR A 1 173 ? -6.197 -13.794 2.137 1.00 90.94 173 TYR A C 1
ATOM 1427 O O . TYR A 1 173 ? -6.701 -13.235 1.171 1.00 90.94 173 TYR A O 1
ATOM 1435 N N . GLN A 1 174 ? -6.933 -14.390 3.076 1.00 88.31 174 GLN A N 1
ATOM 1436 C CA . GLN A 1 174 ? -8.386 -14.551 2.981 1.00 88.31 174 GLN A CA 1
ATOM 1437 C C . GLN A 1 174 ? -9.132 -13.213 3.003 1.00 88.31 174 GLN A C 1
ATOM 1439 O O . GLN A 1 174 ? -10.204 -13.095 2.411 1.00 88.31 174 GLN A O 1
ATOM 1444 N N . ASN A 1 175 ? -8.570 -12.195 3.661 1.00 87.50 175 ASN A N 1
ATOM 1445 C CA . ASN A 1 175 ? -9.129 -10.849 3.643 1.00 87.50 175 ASN A CA 1
ATOM 1446 C C . ASN A 1 175 ? -8.949 -10.176 2.272 1.00 87.50 175 ASN A C 1
ATOM 1448 O O . ASN A 1 175 ? -9.878 -9.543 1.779 1.00 87.50 175 ASN A O 1
ATOM 1452 N N . GLN A 1 176 ? -7.792 -10.368 1.630 1.00 87.88 176 GLN A N 1
ATOM 1453 C CA . GLN A 1 176 ? -7.514 -9.829 0.292 1.00 87.88 176 GLN A CA 1
ATOM 1454 C C . GLN A 1 176 ? -8.195 -10.635 -0.827 1.00 87.88 176 GLN A C 1
ATOM 1456 O O . GLN A 1 176 ? -8.605 -10.090 -1.853 1.00 87.88 176 GLN A O 1
ATOM 1461 N N . ARG A 1 177 ? -8.322 -11.950 -0.644 1.00 82.69 177 ARG A N 1
ATOM 1462 C CA . ARG A 1 177 ? -8.846 -12.918 -1.610 1.00 82.69 177 ARG A CA 1
ATOM 1463 C C . ARG A 1 177 ? -10.027 -13.651 -0.987 1.00 82.69 177 ARG A C 1
ATOM 1465 O O . ARG A 1 177 ? -9.905 -14.757 -0.470 1.00 82.69 177 ARG A O 1
ATOM 1472 N N . SER A 1 178 ? -11.190 -13.006 -1.036 1.00 67.81 178 SER A N 1
ATOM 1473 C CA . SER A 1 178 ? -12.427 -13.614 -0.546 1.00 67.81 178 SER A CA 1
ATOM 1474 C C . SER A 1 178 ? -12.779 -14.867 -1.350 1.00 67.81 178 SER A C 1
ATOM 1476 O O . SER A 1 178 ? -12.805 -14.835 -2.581 1.00 67.81 178 SER A O 1
ATOM 1478 N N . ILE A 1 179 ? -13.139 -15.945 -0.651 1.00 58.06 179 ILE A N 1
ATOM 1479 C CA . ILE A 1 179 ? -13.605 -17.215 -1.237 1.00 58.06 179 ILE A CA 1
AT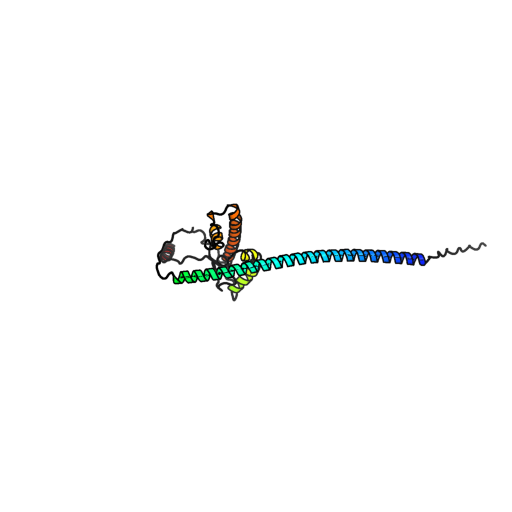OM 1480 C C . ILE A 1 179 ? -14.836 -16.993 -2.136 1.00 58.06 179 ILE A C 1
ATOM 1482 O O . ILE A 1 179 ? -15.007 -17.672 -3.145 1.00 58.06 179 ILE A O 1
ATOM 1486 N N . ILE A 1 180 ? -15.653 -15.977 -1.834 1.00 60.72 180 ILE A N 1
ATOM 1487 C CA . ILE A 1 180 ? -16.834 -15.596 -2.629 1.00 60.72 180 ILE A CA 1
ATOM 1488 C C . ILE A 1 180 ? -16.437 -15.197 -4.060 1.00 60.72 180 ILE A C 1
ATOM 1490 O O . ILE A 1 180 ? -17.190 -15.421 -5.004 1.00 60.72 180 ILE A O 1
ATOM 1494 N N . ARG A 1 181 ? -15.219 -14.673 -4.243 1.00 67.19 181 ARG A N 1
ATOM 1495 C CA . ARG A 1 181 ? -14.654 -14.307 -5.549 1.00 67.19 181 ARG A CA 1
ATOM 1496 C C . ARG A 1 181 ? -13.927 -15.475 -6.237 1.00 67.19 181 ARG A C 1
ATOM 1498 O O . ARG A 1 181 ? -13.128 -15.244 -7.137 1.00 67.19 181 ARG A O 1
ATOM 1505 N N . LYS A 1 182 ? -14.198 -16.720 -5.818 1.00 74.88 182 LYS A N 1
ATOM 1506 C CA . LYS A 1 182 ? -13.645 -17.974 -6.369 1.00 74.88 182 LYS A CA 1
ATOM 1507 C C . LYS A 1 182 ? -12.115 -18.086 -6.323 1.00 74.88 182 LYS A C 1
ATOM 1509 O O . LYS A 1 182 ? -11.525 -18.835 -7.098 1.00 74.88 182 LYS A O 1
ATOM 1514 N N . TYR A 1 183 ? -11.459 -17.371 -5.412 1.00 83.00 183 TYR A N 1
ATOM 1515 C CA . TYR A 1 183 ? -10.038 -17.594 -5.157 1.00 83.00 183 TYR A CA 1
ATOM 1516 C C . TYR A 1 183 ? -9.826 -18.930 -4.436 1.00 83.00 183 TYR A C 1
ATOM 1518 O O . TYR A 1 183 ? -10.664 -19.345 -3.632 1.00 83.00 183 TYR A O 1
ATOM 1526 N N . ARG A 1 184 ? -8.696 -19.589 -4.729 1.00 85.69 184 ARG A N 1
ATOM 1527 C CA . ARG A 1 184 ? -8.260 -20.807 -4.031 1.00 85.69 184 ARG A CA 1
ATOM 1528 C C . ARG A 1 184 ? -8.189 -20.557 -2.527 1.00 85.69 184 ARG A C 1
ATOM 1530 O O . ARG A 1 184 ? -7.912 -19.441 -2.091 1.00 85.69 184 ARG A O 1
ATOM 1537 N N . THR A 1 185 ? -8.455 -21.575 -1.718 1.00 88.56 185 THR A N 1
ATOM 1538 C CA . THR A 1 185 ? -8.296 -21.412 -0.274 1.00 88.56 185 THR A CA 1
ATOM 1539 C C . THR A 1 185 ? -6.810 -21.452 0.086 1.00 88.56 185 THR A C 1
ATOM 1541 O O . THR A 1 185 ? -5.992 -21.985 -0.659 1.00 88.56 185 THR A O 1
ATOM 1544 N N . TRP A 1 186 ? -6.434 -20.891 1.240 1.00 89.56 186 TRP A N 1
ATOM 1545 C CA . TRP A 1 186 ? -5.034 -20.885 1.693 1.00 89.56 186 TRP A CA 1
ATOM 1546 C C . TRP A 1 186 ? -4.425 -22.293 1.773 1.00 89.56 186 TRP A C 1
ATOM 1548 O O . TRP A 1 186 ? -3.230 -22.467 1.541 1.00 89.56 186 TRP A O 1
ATOM 1558 N N . THR A 1 187 ? -5.239 -23.296 2.109 1.00 90.25 187 THR A N 1
ATOM 1559 C CA . THR A 1 187 ? -4.816 -24.699 2.192 1.00 90.25 187 THR A CA 1
ATOM 1560 C C . THR A 1 187 ? -4.500 -25.306 0.831 1.00 90.25 187 THR A C 1
ATOM 1562 O O . THR A 1 187 ? -3.685 -26.218 0.776 1.00 90.25 187 THR A O 1
ATOM 1565 N N . ASP A 1 188 ? -5.073 -24.764 -0.246 1.00 90.56 188 ASP A N 1
ATOM 1566 C CA . ASP A 1 188 ? -4.881 -25.256 -1.616 1.00 90.56 188 ASP A CA 1
ATOM 1567 C C . ASP A 1 188 ? -3.675 -24.605 -2.317 1.00 90.56 188 ASP A C 1
ATOM 1569 O O . ASP A 1 188 ? -3.382 -24.918 -3.471 1.00 90.56 188 ASP A O 1
ATOM 1573 N N . LEU A 1 189 ? -3.004 -23.659 -1.652 1.00 90.12 189 LEU A N 1
ATOM 1574 C CA . LEU A 1 189 ? -1.799 -23.014 -2.167 1.00 90.12 189 LEU A CA 1
ATOM 1575 C C . LEU A 1 189 ? -0.559 -23.856 -1.860 1.00 90.12 189 LEU A C 1
ATOM 1577 O O . LEU A 1 189 ? -0.413 -24.383 -0.746 1.00 90.12 189 LEU A O 1
ATOM 1581 N N . THR A 1 190 ? 0.375 -23.904 -2.809 1.00 92.56 190 THR A N 1
ATOM 1582 C CA . THR A 1 190 ? 1.704 -24.482 -2.562 1.00 92.56 190 THR A CA 1
ATOM 1583 C C . THR A 1 190 ? 2.522 -23.580 -1.631 1.00 92.56 190 THR A C 1
ATOM 1585 O O . THR A 1 190 ? 2.167 -22.423 -1.378 1.00 92.56 190 THR A O 1
ATOM 1588 N N . GLU A 1 191 ? 3.618 -24.087 -1.062 1.00 90.94 191 GLU A N 1
ATOM 1589 C CA . GLU A 1 191 ? 4.457 -23.256 -0.188 1.00 90.94 191 GLU A CA 1
ATOM 1590 C C . GLU A 1 191 ? 5.149 -22.119 -0.951 1.00 90.94 191 GLU A C 1
ATOM 1592 O O . GLU A 1 191 ? 5.288 -21.025 -0.397 1.00 90.94 191 GLU A O 1
ATOM 1597 N N . GLU A 1 192 ? 5.486 -22.326 -2.227 1.00 91.81 192 GLU A N 1
ATOM 1598 C CA . GLU A 1 192 ? 6.010 -21.280 -3.111 1.00 91.81 192 GLU A CA 1
ATOM 1599 C C . GLU A 1 192 ? 4.988 -20.151 -3.287 1.00 91.81 192 GLU A C 1
ATOM 1601 O O . GLU A 1 192 ? 5.333 -18.975 -3.198 1.00 91.81 192 GLU A O 1
ATOM 1606 N N . GLU A 1 193 ? 3.707 -20.492 -3.457 1.00 90.00 193 GLU A N 1
ATOM 1607 C CA . GLU A 1 193 ? 2.629 -19.508 -3.583 1.00 90.00 193 GLU A CA 1
ATOM 1608 C C . GLU A 1 193 ? 2.359 -18.775 -2.266 1.00 90.00 193 GLU A C 1
ATOM 1610 O O . GLU A 1 193 ? 2.045 -17.584 -2.274 1.00 90.00 193 GLU A O 1
ATOM 1615 N N . LYS A 1 194 ? 2.493 -19.454 -1.121 1.00 92.00 194 LYS A N 1
ATOM 1616 C CA . LYS A 1 194 ? 2.320 -18.847 0.209 1.00 92.00 194 LYS A CA 1
ATOM 1617 C C . LYS A 1 194 ? 3.466 -17.912 0.584 1.00 92.00 194 LYS A C 1
ATOM 1619 O O . LYS A 1 194 ? 3.237 -16.992 1.371 1.00 92.00 194 LYS A O 1
ATOM 1624 N N . GLY A 1 195 ? 4.674 -18.135 0.064 1.00 93.94 195 GLY A N 1
ATOM 1625 C CA . GLY A 1 195 ? 5.873 -17.344 0.363 1.00 93.94 195 GLY A CA 1
ATOM 1626 C C . GLY A 1 195 ? 5.645 -15.830 0.245 1.00 93.94 195 GLY A C 1
ATOM 1627 O O . GLY A 1 195 ? 5.716 -15.135 1.264 1.00 93.94 195 GLY A O 1
ATOM 1628 N N . PRO A 1 196 ? 5.251 -15.316 -0.935 1.00 91.06 196 PRO A N 1
ATOM 1629 C CA . PRO A 1 196 ? 4.973 -13.894 -1.136 1.00 91.06 196 PRO A CA 1
ATOM 1630 C C . PRO A 1 196 ? 3.921 -13.321 -0.175 1.00 91.06 196 PRO A C 1
ATOM 1632 O O . PRO A 1 196 ? 4.049 -12.191 0.296 1.00 91.06 196 PRO A O 1
ATOM 1635 N N . TRP A 1 197 ? 2.894 -14.100 0.181 1.00 93.25 197 TRP A N 1
ATOM 1636 C CA . TRP A 1 197 ? 1.875 -13.669 1.144 1.00 93.25 197 TRP A CA 1
ATOM 1637 C C . TRP A 1 197 ? 2.407 -13.572 2.571 1.00 93.25 197 TRP A C 1
ATOM 1639 O O . TRP A 1 197 ? 1.987 -12.681 3.309 1.00 93.25 197 TRP A O 1
ATOM 1649 N N . LYS A 1 198 ? 3.326 -14.460 2.971 1.00 92.44 198 LYS A N 1
ATOM 1650 C CA . LYS A 1 198 ? 4.008 -14.376 4.271 1.00 92.44 198 LYS A CA 1
ATOM 1651 C C . LYS A 1 198 ? 4.846 -13.098 4.345 1.00 92.44 198 LYS A C 1
ATOM 1653 O O . LYS A 1 198 ? 4.763 -12.380 5.339 1.00 92.44 198 LYS A O 1
ATOM 1658 N N . GLU A 1 199 ? 5.595 -12.784 3.292 1.00 92.69 199 GLU A N 1
ATOM 1659 C CA . GLU A 1 199 ? 6.405 -11.562 3.219 1.00 92.69 199 GLU A CA 1
ATOM 1660 C C . GLU A 1 199 ? 5.556 -10.292 3.253 1.00 92.69 199 GLU A C 1
ATOM 1662 O O . GLU A 1 199 ? 5.826 -9.377 4.034 1.00 92.69 199 GLU A O 1
ATOM 1667 N N . ASP A 1 200 ? 4.504 -10.238 2.440 1.00 92.00 200 ASP A N 1
ATOM 1668 C CA . ASP A 1 200 ? 3.619 -9.080 2.378 1.00 92.00 200 ASP A CA 1
ATOM 1669 C C . ASP A 1 200 ? 2.821 -8.912 3.680 1.00 92.00 200 ASP A C 1
ATOM 1671 O O . ASP A 1 200 ? 2.669 -7.791 4.170 1.00 92.00 200 ASP A O 1
ATOM 1675 N N . TRP A 1 201 ? 2.419 -10.010 4.328 1.00 94.38 201 TRP A N 1
ATOM 1676 C CA . TRP A 1 201 ? 1.862 -9.966 5.680 1.00 94.38 201 TRP A CA 1
ATOM 1677 C C . TRP A 1 201 ? 2.857 -9.386 6.693 1.00 94.38 201 TRP A C 1
ATOM 1679 O O . TRP A 1 201 ? 2.470 -8.522 7.477 1.00 94.38 201 TRP A O 1
ATOM 1689 N N . MET A 1 202 ? 4.132 -9.797 6.672 1.00 91.75 202 MET A N 1
ATOM 1690 C CA . MET A 1 202 ? 5.153 -9.241 7.572 1.00 91.75 202 MET A CA 1
ATOM 1691 C C . MET A 1 202 ? 5.357 -7.739 7.348 1.00 91.75 202 MET A C 1
ATOM 1693 O O . MET A 1 202 ? 5.437 -6.981 8.318 1.00 91.75 202 MET A O 1
ATOM 1697 N N . LYS A 1 203 ? 5.391 -7.291 6.085 1.00 92.00 203 LYS A N 1
ATOM 1698 C CA . LYS A 1 203 ? 5.476 -5.863 5.740 1.00 92.00 203 LYS A CA 1
ATOM 1699 C C . LYS A 1 203 ? 4.281 -5.099 6.302 1.00 92.00 203 LYS A C 1
ATOM 1701 O O . LYS A 1 203 ? 4.478 -4.157 7.064 1.00 92.00 203 LYS A O 1
ATOM 1706 N N . MET A 1 204 ? 3.057 -5.542 6.009 1.00 94.19 204 MET A N 1
ATOM 1707 C CA . MET A 1 204 ? 1.836 -4.933 6.549 1.00 94.19 204 MET A CA 1
ATOM 1708 C C . MET A 1 204 ? 1.854 -4.918 8.083 1.00 94.19 204 MET A C 1
ATOM 1710 O O . MET A 1 204 ? 1.570 -3.885 8.684 1.00 94.19 204 MET A O 1
ATOM 1714 N N . LYS A 1 205 ? 2.262 -6.018 8.730 1.00 92.50 205 LYS A N 1
ATOM 1715 C CA . LYS A 1 205 ? 2.307 -6.129 10.193 1.00 92.50 205 LYS A CA 1
ATOM 1716 C C . LYS A 1 205 ? 3.279 -5.132 10.819 1.00 92.50 205 LYS A C 1
ATOM 1718 O O . LYS A 1 205 ? 2.973 -4.551 11.859 1.00 92.50 205 LYS A O 1
ATOM 1723 N N . ARG A 1 206 ? 4.428 -4.903 10.178 1.00 90.56 206 ARG A N 1
ATOM 1724 C CA . ARG A 1 206 ? 5.395 -3.883 10.595 1.00 90.56 206 ARG A CA 1
ATOM 1725 C C . ARG A 1 206 ? 4.784 -2.482 10.537 1.00 90.56 206 ARG A C 1
ATOM 1727 O O . ARG A 1 206 ? 4.878 -1.766 11.529 1.00 90.56 206 ARG A O 1
ATOM 1734 N N . LEU A 1 207 ? 4.117 -2.134 9.433 1.00 91.94 207 LEU A N 1
ATOM 1735 C CA . LEU A 1 207 ? 3.439 -0.837 9.284 1.00 91.94 207 LEU A CA 1
ATOM 1736 C C . LEU A 1 207 ? 2.328 -0.666 10.321 1.00 91.94 207 LEU A C 1
ATOM 1738 O O . LEU A 1 207 ? 2.226 0.376 10.958 1.00 91.94 207 LEU A O 1
ATOM 1742 N N . GLN A 1 208 ? 1.540 -1.716 10.545 1.00 93.25 208 GLN A N 1
ATOM 1743 C CA . GLN A 1 208 ? 0.464 -1.709 11.527 1.00 93.25 208 GLN A CA 1
ATOM 1744 C C . GLN A 1 208 ? 0.994 -1.455 12.941 1.00 93.25 208 GLN A C 1
ATOM 1746 O O . GLN A 1 208 ? 0.464 -0.614 13.661 1.00 93.25 208 GLN A O 1
ATOM 1751 N N . ASN A 1 209 ? 2.059 -2.153 13.342 1.00 90.94 209 ASN A N 1
ATOM 1752 C CA . ASN A 1 209 ? 2.675 -1.955 14.652 1.00 90.94 209 ASN A CA 1
ATOM 1753 C C . ASN A 1 209 ? 3.272 -0.549 14.797 1.00 90.94 209 ASN A C 1
ATOM 1755 O O . ASN A 1 209 ? 3.183 0.045 15.869 1.00 90.94 209 ASN A O 1
ATOM 1759 N N . GLU A 1 210 ? 3.859 -0.010 13.729 1.00 91.12 210 GLU A N 1
ATOM 1760 C CA . GLU A 1 210 ? 4.393 1.350 13.714 1.00 91.12 210 GLU A CA 1
ATOM 1761 C C . GLU A 1 210 ? 3.285 2.393 13.910 1.00 91.12 210 GLU A C 1
ATOM 1763 O O . GLU A 1 210 ? 3.414 3.254 14.778 1.00 91.12 210 GLU A O 1
ATOM 1768 N N . GLN A 1 211 ? 2.162 2.260 13.202 1.00 91.19 211 GLN A N 1
ATOM 1769 C CA . GLN A 1 211 ? 1.005 3.149 13.346 1.00 91.19 211 GLN A CA 1
ATOM 1770 C C . GLN A 1 211 ? 0.321 3.021 14.715 1.00 91.19 211 GLN A C 1
ATOM 1772 O O . GLN A 1 211 ? -0.113 4.021 15.282 1.00 91.19 211 GLN A O 1
ATOM 1777 N N . ILE A 1 212 ? 0.267 1.816 15.293 1.00 90.69 212 ILE A N 1
ATOM 1778 C CA . ILE A 1 212 ? -0.220 1.611 16.668 1.00 90.69 212 ILE A CA 1
ATOM 1779 C C . ILE A 1 212 ? 0.702 2.299 17.673 1.00 90.69 212 ILE A C 1
ATOM 1781 O O . ILE A 1 212 ? 0.225 2.965 18.587 1.00 90.69 212 ILE A O 1
ATOM 1785 N N . ARG A 1 213 ? 2.024 2.188 17.494 1.00 87.38 213 ARG A N 1
ATOM 1786 C CA . ARG A 1 213 ? 3.001 2.885 18.341 1.00 87.38 213 ARG A CA 1
ATOM 1787 C C . ARG A 1 213 ? 2.850 4.404 18.239 1.00 87.38 213 ARG A C 1
ATOM 1789 O O . ARG A 1 213 ? 3.038 5.089 19.232 1.00 87.38 213 ARG A O 1
ATOM 1796 N N . MET A 1 214 ? 2.489 4.922 17.068 1.00 84.06 214 MET A N 1
ATOM 1797 C CA . MET A 1 214 ? 2.197 6.346 16.862 1.00 84.06 214 MET A CA 1
ATOM 1798 C C . MET A 1 214 ? 0.817 6.775 17.395 1.00 84.06 214 MET A C 1
ATOM 1800 O O . MET A 1 214 ? 0.481 7.952 17.319 1.00 84.06 214 MET A O 1
ATOM 1804 N N . GLY A 1 215 ? 0.005 5.849 17.920 1.00 89.00 215 GLY A N 1
ATOM 1805 C CA . GLY A 1 215 ? -1.349 6.137 18.399 1.00 89.00 215 GLY A CA 1
ATOM 1806 C C . GLY A 1 215 ? -2.367 6.387 17.284 1.00 89.00 215 GLY A C 1
ATOM 1807 O O . GLY A 1 215 ? -3.461 6.872 17.556 1.00 89.00 215 GLY A O 1
ATOM 1808 N N . TRP A 1 216 ? -2.035 6.065 16.030 1.00 90.62 216 TRP A N 1
ATOM 1809 C CA . TRP A 1 216 ? -2.930 6.291 14.889 1.00 90.62 216 TRP A CA 1
ATOM 1810 C C . TRP A 1 216 ? -3.999 5.213 14.765 1.00 90.62 216 TRP A C 1
ATOM 1812 O O . TRP A 1 216 ? -5.110 5.467 14.306 1.00 90.62 216 TRP A O 1
ATOM 1822 N N . CYS A 1 217 ? -3.657 4.004 15.203 1.00 91.38 217 CYS A N 1
ATOM 1823 C CA . CYS A 1 217 ? -4.498 2.824 15.115 1.00 91.38 217 CYS A CA 1
ATOM 1824 C C . CYS A 1 217 ? -4.625 2.146 16.475 1.00 91.3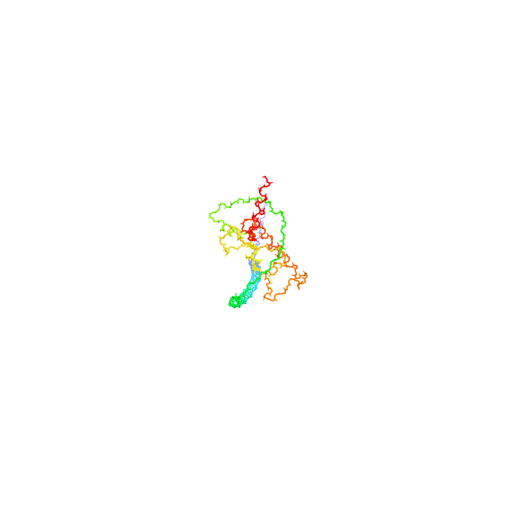8 217 CYS A C 1
ATOM 1826 O O . CYS A 1 217 ? -3.686 2.120 17.270 1.00 91.38 217 CYS A O 1
ATOM 1828 N N . GLN A 1 218 ? -5.759 1.491 16.689 1.00 92.00 218 GLN A N 1
ATOM 1829 C CA . GLN A 1 218 ? -5.971 0.570 17.793 1.00 92.00 218 GLN A CA 1
ATOM 1830 C C . GLN A 1 218 ? -6.691 -0.678 17.285 1.00 92.00 218 GLN A C 1
ATOM 1832 O O . GLN A 1 218 ? -7.567 -0.611 16.424 1.00 92.00 218 GLN A O 1
ATOM 1837 N N . TYR A 1 219 ? -6.318 -1.847 17.806 1.00 89.00 219 TYR A N 1
ATOM 1838 C CA . TYR A 1 219 ? -7.021 -3.076 17.454 1.00 89.00 219 TYR A CA 1
ATOM 1839 C C . TYR A 1 219 ? -8.459 -3.043 17.963 1.00 89.00 219 TYR A C 1
ATOM 1841 O O . TYR A 1 219 ? -8.698 -2.708 19.122 1.00 89.00 219 TYR A O 1
ATOM 1849 N N . ARG A 1 220 ? -9.403 -3.492 17.129 1.00 81.12 220 ARG A N 1
ATOM 1850 C CA . ARG A 1 220 ? -10.773 -3.804 17.558 1.00 81.12 220 ARG A CA 1
ATOM 1851 C C . ARG A 1 220 ? -10.740 -4.789 18.723 1.00 81.12 220 ARG A C 1
ATOM 1853 O O . ARG A 1 220 ? -10.438 -5.969 18.542 1.00 81.12 220 ARG A O 1
ATOM 1860 N N . THR A 1 221 ? -11.051 -4.299 19.917 1.00 66.81 221 THR A N 1
ATOM 1861 C CA . THR A 1 221 ? -11.361 -5.135 21.071 1.00 66.81 221 THR A CA 1
ATOM 1862 C C . THR A 1 221 ? -12.781 -5.676 20.914 1.00 66.81 221 THR A C 1
ATOM 1864 O O . THR A 1 221 ? -13.671 -4.951 20.462 1.00 66.81 221 THR A O 1
ATOM 1867 N N . PRO A 1 222 ? -13.029 -6.955 21.240 1.00 56.47 222 PRO A N 1
ATOM 1868 C CA . PRO A 1 222 ? -14.397 -7.438 21.345 1.00 56.47 222 PRO A CA 1
ATOM 1869 C C . PRO A 1 222 ? -15.140 -6.639 22.432 1.00 56.47 222 PRO A C 1
ATOM 1871 O O . PRO A 1 222 ? -14.504 -6.168 23.382 1.00 56.47 222 PRO A O 1
ATOM 1874 N N . PRO A 1 223 ? -16.469 -6.464 22.310 1.00 52.56 223 PRO A N 1
ATOM 1875 C CA . PRO A 1 223 ? -17.259 -5.801 23.338 1.00 52.56 223 PRO A CA 1
ATOM 1876 C C . PRO A 1 223 ? -17.025 -6.495 24.681 1.00 52.56 223 PRO A C 1
ATOM 1878 O O . PRO A 1 223 ? -17.192 -7.708 24.798 1.00 52.56 223 PRO A O 1
ATOM 1881 N N . VAL A 1 224 ? -16.605 -5.718 25.681 1.00 56.12 224 VAL A N 1
ATOM 1882 C CA . VAL A 1 224 ? -16.326 -6.224 27.028 1.00 56.12 224 VAL A CA 1
ATOM 1883 C C . VAL A 1 224 ? -17.627 -6.767 27.606 1.00 56.12 224 VAL A C 1
ATOM 1885 O O . VAL A 1 224 ? -18.556 -5.999 27.883 1.00 56.12 224 VAL A O 1
ATOM 1888 N N . THR A 1 225 ? -17.696 -8.084 27.784 1.00 65.44 225 THR A N 1
ATOM 1889 C CA . THR A 1 225 ? -18.883 -8.730 28.345 1.00 65.44 225 THR A CA 1
ATOM 1890 C C . THR A 1 225 ? -19.063 -8.321 29.816 1.00 65.44 225 THR A C 1
ATOM 1892 O O . THR A 1 225 ? -18.096 -7.934 30.488 1.00 65.44 225 THR A O 1
ATOM 1895 N N . PRO A 1 226 ? -20.288 -8.365 30.368 1.00 69.88 226 PRO A N 1
ATOM 1896 C CA . PRO A 1 226 ? -20.508 -8.160 31.801 1.00 69.88 226 PRO A CA 1
ATOM 1897 C C . PRO A 1 226 ? -19.632 -9.076 32.675 1.00 69.88 226 PRO A C 1
ATOM 1899 O O . PRO A 1 226 ? -19.193 -8.671 33.755 1.00 69.88 226 PRO A O 1
ATOM 1902 N N . GLU A 1 227 ? -19.323 -10.282 32.194 1.00 65.56 227 GLU A N 1
ATOM 1903 C CA . GLU A 1 227 ? -18.411 -11.241 32.817 1.00 65.56 227 GLU A CA 1
ATOM 1904 C C . GLU A 1 227 ? -16.962 -10.736 32.855 1.00 65.56 227 GLU A C 1
ATOM 1906 O O . GLU A 1 227 ? -16.313 -10.832 33.901 1.00 65.56 227 GLU A O 1
ATOM 1911 N N . ASP A 1 228 ? -16.470 -10.130 31.772 1.00 61.56 228 ASP A N 1
ATOM 1912 C CA . ASP A 1 228 ? -15.130 -9.531 31.719 1.00 61.56 228 ASP A CA 1
ATOM 1913 C C . ASP A 1 228 ? -15.017 -8.334 32.671 1.00 61.56 228 ASP A C 1
ATOM 1915 O O . ASP A 1 228 ? -14.025 -8.198 33.391 1.00 61.56 228 ASP A O 1
ATOM 1919 N N . LYS A 1 229 ? -16.075 -7.512 32.777 1.00 63.97 229 LYS A N 1
ATOM 1920 C CA . LYS A 1 229 ? -16.146 -6.423 33.771 1.00 63.97 229 LYS A CA 1
ATOM 1921 C C . LYS A 1 229 ? -16.129 -6.960 35.206 1.00 63.97 229 LYS A C 1
ATOM 1923 O O . LYS A 1 229 ? -15.480 -6.367 36.067 1.00 63.97 229 LYS A O 1
ATOM 1928 N N . LYS A 1 230 ? -16.807 -8.084 35.480 1.00 68.94 230 LYS A N 1
ATOM 1929 C CA . LYS A 1 230 ? -16.774 -8.754 36.795 1.00 68.94 230 LYS A CA 1
ATOM 1930 C C . LYS A 1 230 ? -15.388 -9.325 37.113 1.00 68.94 230 LYS A C 1
ATOM 1932 O O . LYS A 1 230 ? -14.947 -9.197 38.253 1.00 68.94 230 LYS A O 1
ATOM 1937 N N . ARG A 1 231 ? -14.691 -9.917 36.136 1.00 63.00 231 ARG A N 1
ATOM 1938 C CA . ARG A 1 231 ? -13.313 -10.420 36.307 1.00 63.00 231 ARG A CA 1
ATOM 1939 C C . ARG A 1 231 ? -12.318 -9.287 36.565 1.00 63.00 231 ARG A C 1
ATOM 1941 O O . ARG A 1 231 ? -11.545 -9.372 37.513 1.00 63.00 231 ARG A O 1
ATOM 1948 N N . LEU A 1 232 ? -12.406 -8.192 35.808 1.00 60.06 232 LEU A N 1
ATOM 1949 C CA . LEU A 1 232 ? -11.575 -6.999 36.010 1.00 60.06 232 LEU A CA 1
ATOM 1950 C C . LEU A 1 232 ? -11.804 -6.346 37.382 1.00 60.06 232 LEU A C 1
ATOM 1952 O O . LEU A 1 232 ? -10.837 -5.959 38.029 1.00 60.06 232 LEU A O 1
ATOM 1956 N N . LYS A 1 233 ? -13.055 -6.278 37.864 1.00 61.78 233 LYS A N 1
ATOM 1957 C CA . LYS A 1 233 ? -13.362 -5.766 39.213 1.00 61.78 233 LYS A CA 1
ATOM 1958 C C . LYS A 1 233 ? -12.839 -6.664 40.337 1.00 61.78 233 LYS A C 1
ATOM 1960 O O . LYS A 1 233 ? -12.392 -6.140 41.347 1.00 61.78 233 LYS A O 1
ATOM 1965 N N . ARG A 1 234 ? -12.862 -7.995 40.182 1.00 61.47 234 ARG A N 1
ATOM 1966 C CA . ARG A 1 234 ? -12.269 -8.901 41.186 1.00 61.47 234 ARG A CA 1
ATOM 1967 C C . ARG A 1 234 ? -10.758 -8.728 41.283 1.00 61.47 234 ARG A C 1
ATOM 1969 O O . ARG A 1 234 ? -10.242 -8.692 42.388 1.00 61.47 234 ARG A O 1
ATOM 1976 N N . ASN A 1 235 ? -10.075 -8.559 40.154 1.00 51.00 235 ASN A N 1
ATOM 1977 C CA . ASN A 1 235 ? -8.618 -8.419 40.140 1.00 51.00 235 ASN A CA 1
ATOM 1978 C C . ASN A 1 235 ? -8.125 -7.064 40.679 1.00 51.00 235 ASN A C 1
ATOM 1980 O O . ASN A 1 235 ? -6.966 -6.970 41.059 1.00 51.00 235 ASN A O 1
ATOM 1984 N N . MET A 1 236 ? -8.978 -6.034 40.745 1.00 52.91 236 MET A N 1
ATOM 1985 C CA . MET A 1 236 ? -8.637 -4.747 41.376 1.00 52.91 236 MET A CA 1
ATOM 1986 C C . MET A 1 236 ? -8.915 -4.692 42.886 1.00 52.91 236 MET A C 1
ATOM 1988 O O . MET A 1 236 ? -8.496 -3.742 43.531 1.00 52.91 236 MET A O 1
ATOM 1992 N N . ASN A 1 237 ? -9.579 -5.700 43.459 1.00 50.34 237 ASN A N 1
ATOM 1993 C CA . ASN A 1 237 ? -9.864 -5.766 44.898 1.00 50.34 237 ASN A CA 1
ATOM 1994 C C . ASN A 1 237 ? -8.866 -6.656 45.670 1.00 50.34 237 ASN A C 1
ATOM 1996 O O . ASN A 1 237 ? -9.125 -7.005 46.817 1.00 50.34 237 ASN A O 1
ATOM 2000 N N . PHE A 1 238 ? -7.758 -7.053 45.035 1.00 47.91 238 PHE A N 1
ATOM 2001 C CA . PHE A 1 238 ? -6.689 -7.876 45.623 1.00 47.91 238 PHE A CA 1
ATOM 2002 C C . PHE A 1 238 ? -5.319 -7.167 45.621 1.00 47.91 238 PHE A C 1
ATOM 2004 O O . PHE A 1 238 ? -4.283 -7.827 45.649 1.00 47.91 238 PHE A O 1
ATOM 2011 N N . SER A 1 239 ? -5.294 -5.833 45.570 1.00 40.44 239 SER A N 1
ATOM 2012 C CA . SER A 1 239 ? -4.083 -5.029 45.797 1.00 40.44 239 SER A CA 1
ATOM 2013 C C . SER A 1 239 ? -4.254 -4.146 47.018 1.00 40.44 239 SER A C 1
ATOM 2015 O O . SER A 1 239 ? -5.369 -3.603 47.176 1.00 40.44 239 SER A O 1
#

Solvent-accessible surface area (backbone atoms only — not comparable to full-atom values): 14707 Å² total; per-residue (Å²): 139,85,82,83,84,82,81,78,81,85,78,76,80,76,62,68,67,60,57,52,54,53,53,51,49,53,50,51,53,51,51,51,51,52,52,50,54,50,53,54,51,50,53,52,51,52,54,54,49,53,52,52,50,52,53,48,51,54,49,51,54,51,50,52,53,50,50,52,54,48,54,52,51,51,56,50,47,55,51,48,52,53,50,50,52,54,51,61,75,67,62,86,71,84,89,84,89,87,86,86,88,81,91,81,84,86,83,83,86,81,78,82,86,75,75,81,72,93,50,103,47,58,58,61,53,50,41,54,49,45,56,68,77,45,52,89,43,49,67,60,56,72,74,40,88,45,67,55,48,40,78,45,83,88,51,75,96,54,76,52,32,78,18,54,76,70,86,44,41,62,57,43,49,48,69,73,43,41,61,91,77,71,42,78,54,76,86,77,49,54,71,76,66,44,46,64,45,44,54,52,38,52,53,52,50,52,53,32,52,51,37,36,71,71,50,43,31,39,69,66,71,76,84,79,45,74,65,53,53,51,54,56,54,54,66,65,73,76,116

Secondary structure (DSSP, 8-state):
------PPP------HHHHHHHHHHHHHHHHHHHHHHHHHHHHHHHHHHHHHHHHHHHHHHHHHHHHHHHHHHHHHHHHHHHHHHHHHHH-SS---------PPPSTT-----PPP---S-HHHHHHHHHHHHHGGGHHHHHHS--TTTS--TTS-S-SSEEE----SHHHHHHHHS-GGGTPPPGGGS-HHHHHHHHHHHHHHHHHHHHHHHTTSEEE-PPP--HHHHHHHHHHTS--

Foldseek 3Di:
DDDDDDDDPDPPPPPVVVVVVVVVVVVVVVVVVVVVVVVVVVVVVVVVVVVVVVVVVVVVVVVVVVVVVVVVVVVVVVVVVVVVVVVVVVPPDDDDDDDDDDDDDDPPPDDDDDDDDPDPQSLVVVVVVCCVPVVVCVVLVVLFVCVQQAQDNPDDSDWQAAHADPPALQSRCCVRPPVVNVDDHPVPDDVVRSVVSRVSSVVSNVRSVVCVVVRNHDYDDDPQDPVNVVVVVVVVVPD

Radius of gyration: 38.54 Å; Cα contacts (8 Å, |Δi|>4): 91; chains: 1; bounding box: 129×78×96 Å

pLDDT: mean 75.47, std 18.04, range [29.66, 94.38]

Organism: NCBI:txid1561998

Mean predicted aligned error: 19.77 Å